Protein AF-A0A527HI13-F1 (afdb_monomer_lite)

Radius of gyration: 28.64 Å; chains: 1; bounding box: 76×37×74 Å

Sequence (224 aa):
GFAPPQVPVFHDRDGGFTARPRVYALADSADLDPVTFQPVVGPDYDHPRLLGFFVHGAPYKLFGLLPADRHLFGSLDGQPVHFLGTDKFGRDVLSRAIHGSRVSLMIALTVVFIITVIGTTVGMVSGYFGGRFDVWMQRFVELVLAFPQLPLYLALTTLIPVTAPTNVFLAFVIIVMSALGWAQMSREVRGKTLALARIEYVRAAMAVGATDRRIIMQHIFPNV

Foldseek 3Di:
DWWAAWAWDQAAPVRDGHPWTWTFTWDQDPDADPPPRGGDTDGDRVDIFTKDAQAFEDWDADVVPRIDRTDRMDGNVRDHHQNRIADPVRHRPVVVCVVVVVLVVVLVVLLCVLLQVLLLVLLLVLLQVDDPVVVVSLVVLVVLQVDDLVVVVVVQLVVAPPPDDPVVVSVSSSCSSNSSNNSVSSNVNNVQNNVQCPDPVNVVCVVVPNDPVCSCPPRRVVRD

pLDDT: mean 90.27, std 5.11, range [69.5, 98.31]

Secondary structure (DSSP, 8-state):
--------EEE-TTS-EEEEEEEPPEEEEEEEPTTT-PEEEEE-SSS-EEEEEEEEEEEEEETTTEEEEEEEEEETT-----TT-B-TTS-BHHHHHHHHHHHHHHHHHHHHHHHHHHHHHHHHHHHHH-HHHHHHHHHHHHHHHTS-HHHHHHHHHTTS-TTS-HHHHHHHHHHHHHHHHHHHHHHHHHHHHHHHTTSHHHHHHHHTT--HHHHIIIIIGGG-

Structure (mmCIF, N/CA/C/O backbone):
data_AF-A0A527HI13-F1
#
_entry.id   AF-A0A527HI13-F1
#
loop_
_atom_site.group_PDB
_atom_site.id
_atom_site.type_symbol
_atom_site.label_atom_id
_atom_site.label_alt_id
_atom_site.label_comp_id
_atom_site.label_asym_id
_atom_site.label_entity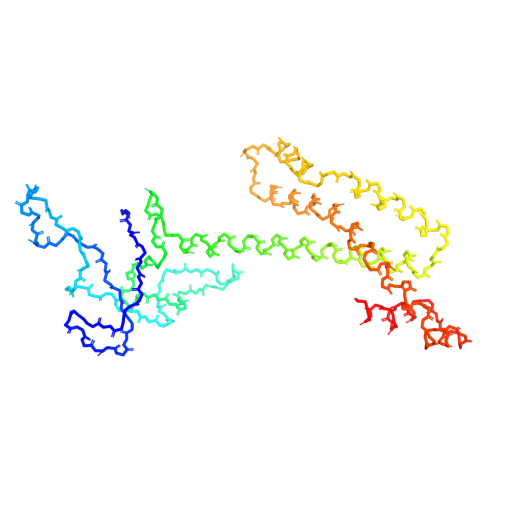_id
_atom_site.label_seq_id
_atom_site.pdbx_PDB_ins_code
_atom_site.Cartn_x
_atom_site.Cartn_y
_atom_site.Cartn_z
_atom_site.occupancy
_atom_site.B_iso_or_equiv
_atom_site.auth_seq_id
_atom_site.auth_comp_id
_atom_site.auth_asym_id
_atom_site.auth_atom_id
_atom_site.pdbx_PDB_model_num
ATOM 1 N N . GLY A 1 1 ? 26.780 -5.278 -21.228 1.00 72.56 1 GLY A N 1
ATOM 2 C CA . GLY A 1 1 ? 27.416 -3.985 -20.909 1.00 72.56 1 GLY A CA 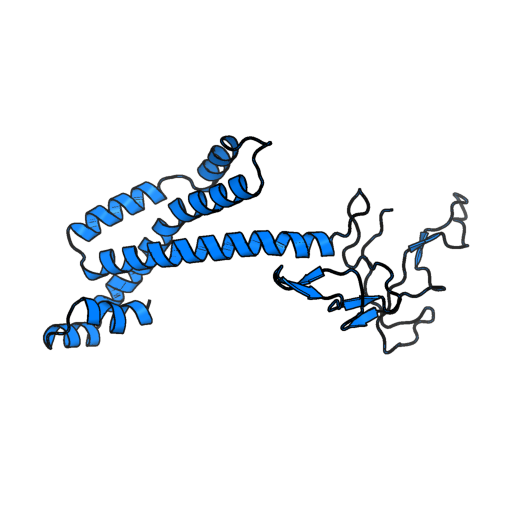1
ATOM 3 C C . GLY A 1 1 ? 26.354 -2.998 -20.476 1.00 72.56 1 GLY A C 1
ATOM 4 O O . GLY A 1 1 ? 25.189 -3.374 -20.443 1.00 72.56 1 GLY A O 1
ATOM 5 N N . PHE A 1 2 ? 26.747 -1.776 -20.117 1.00 83.62 2 PHE A N 1
ATOM 6 C CA . PHE A 1 2 ? 25.794 -0.696 -19.860 1.00 83.62 2 PHE A CA 1
ATOM 7 C C . PHE A 1 2 ? 24.979 -0.402 -21.128 1.00 83.62 2 PHE A C 1
ATOM 9 O O . PHE A 1 2 ? 25.550 -0.307 -22.211 1.00 83.62 2 PHE A O 1
ATOM 16 N N . ALA A 1 3 ? 23.666 -0.257 -20.990 1.00 87.62 3 ALA A N 1
ATOM 17 C CA . ALA A 1 3 ? 22.770 0.227 -22.027 1.00 87.62 3 ALA A CA 1
ATOM 18 C C . ALA A 1 3 ? 21.887 1.343 -21.440 1.00 87.62 3 ALA A C 1
ATOM 20 O O . ALA A 1 3 ? 21.281 1.144 -20.380 1.00 87.62 3 ALA A O 1
ATOM 21 N N . PRO A 1 4 ? 21.795 2.514 -22.091 1.00 90.06 4 PRO A N 1
ATOM 22 C CA . PRO A 1 4 ? 20.876 3.558 -21.665 1.00 90.06 4 PRO A CA 1
ATOM 23 C C . PRO A 1 4 ? 19.416 3.178 -21.962 1.00 90.06 4 PRO A C 1
ATOM 25 O O . PRO A 1 4 ? 19.160 2.170 -22.629 1.00 90.06 4 PRO A O 1
ATOM 28 N N . PRO A 1 5 ? 18.448 3.969 -21.465 1.00 92.06 5 PRO A N 1
ATOM 29 C CA . PRO A 1 5 ? 17.032 3.760 -21.736 1.00 92.06 5 PRO A CA 1
ATOM 30 C C . PRO A 1 5 ? 16.715 3.665 -23.230 1.00 92.06 5 PRO A C 1
ATOM 32 O O . PRO A 1 5 ? 17.057 4.543 -24.018 1.00 92.06 5 PRO A O 1
ATOM 35 N N . GLN A 1 6 ? 16.033 2.586 -23.596 1.00 91.69 6 GLN A N 1
ATOM 36 C CA . GLN A 1 6 ? 15.622 2.275 -24.957 1.00 91.69 6 GLN A CA 1
ATOM 37 C C . GLN A 1 6 ? 14.142 2.610 -25.153 1.00 91.69 6 GLN A C 1
ATOM 39 O O . GLN A 1 6 ? 13.255 1.843 -24.774 1.00 91.69 6 GLN A O 1
ATOM 44 N N . VAL A 1 7 ? 13.876 3.780 -25.732 1.00 89.56 7 VAL A N 1
ATOM 45 C CA . VAL A 1 7 ? 12.514 4.301 -25.900 1.00 89.56 7 VAL A CA 1
ATOM 46 C C . VAL A 1 7 ? 11.898 3.777 -27.205 1.00 89.56 7 VAL A C 1
ATOM 48 O O . VAL A 1 7 ? 12.573 3.803 -28.234 1.00 89.56 7 VAL A O 1
ATOM 51 N N . PRO A 1 8 ? 10.632 3.320 -27.201 1.00 91.12 8 PRO A N 1
ATOM 52 C CA . PRO A 1 8 ? 9.913 2.975 -28.424 1.00 91.12 8 PRO A CA 1
ATOM 53 C C . PRO A 1 8 ? 9.761 4.178 -29.359 1.00 91.12 8 PRO A C 1
ATOM 55 O O . PRO A 1 8 ? 9.285 5.234 -28.946 1.00 91.12 8 PRO A O 1
ATOM 58 N N . VAL A 1 9 ? 10.097 3.991 -30.632 1.00 91.81 9 VAL A N 1
ATOM 59 C CA . VAL A 1 9 ? 9.962 4.994 -31.694 1.00 91.81 9 VAL A CA 1
ATOM 60 C C . VAL A 1 9 ? 9.084 4.425 -32.813 1.00 91.81 9 VAL A C 1
ATOM 62 O O . VAL A 1 9 ? 9.137 3.231 -33.106 1.00 91.81 9 VAL A O 1
ATOM 65 N N . PHE A 1 10 ? 8.255 5.275 -33.425 1.00 90.56 10 PHE A N 1
ATOM 66 C CA . PHE A 1 10 ? 7.371 4.926 -34.553 1.00 90.56 10 PHE A CA 1
ATOM 67 C C . PHE A 1 10 ? 7.886 5.449 -35.899 1.00 90.56 10 PHE A C 1
ATOM 69 O O . PHE A 1 10 ? 7.181 5.389 -36.901 1.00 90.56 10 PHE A O 1
ATOM 76 N N . HIS A 1 11 ? 9.114 5.952 -35.940 1.00 88.00 11 HIS A N 1
ATOM 77 C CA . HIS A 1 11 ? 9.743 6.509 -37.130 1.00 88.00 11 HIS A CA 1
ATOM 78 C C . HIS A 1 11 ? 10.949 5.672 -37.558 1.00 88.00 11 HIS A C 1
ATOM 80 O O . HIS A 1 11 ? 11.683 5.136 -36.719 1.00 88.00 11 HIS A O 1
ATOM 86 N N . ASP A 1 12 ? 11.131 5.561 -38.870 1.00 84.12 12 ASP A N 1
ATOM 87 C CA . ASP A 1 12 ? 12.334 4.989 -39.468 1.00 84.12 12 ASP A CA 1
ATOM 88 C C . ASP A 1 12 ? 13.509 5.982 -39.449 1.00 84.12 12 ASP A C 1
ATOM 90 O O . ASP A 1 12 ? 13.327 7.149 -39.091 1.00 84.12 12 ASP A O 1
ATOM 94 N N . ARG A 1 13 ? 14.699 5.536 -39.872 1.00 83.06 13 ARG A N 1
ATOM 95 C CA . ARG A 1 13 ? 15.904 6.371 -40.033 1.00 83.06 13 ARG A CA 1
ATOM 96 C C . ARG A 1 13 ? 15.622 7.670 -40.797 1.00 83.06 13 ARG A C 1
ATOM 98 O O . ARG A 1 13 ? 16.078 8.732 -40.386 1.00 83.06 13 ARG A O 1
ATOM 105 N N . ASP A 1 14 ? 14.824 7.587 -41.860 1.00 82.44 14 ASP A N 1
ATOM 106 C CA . ASP A 1 14 ? 14.492 8.721 -42.736 1.00 82.44 14 ASP A CA 1
ATOM 107 C C . ASP A 1 14 ? 13.291 9.552 -42.234 1.00 82.44 14 ASP A C 1
ATOM 109 O O . ASP A 1 14 ? 12.763 10.403 -42.947 1.00 82.44 14 ASP A O 1
ATOM 113 N N . GLY A 1 15 ? 12.800 9.290 -41.016 1.00 81.94 15 GLY A N 1
ATOM 114 C CA . GLY A 1 15 ? 11.653 9.984 -40.418 1.00 81.94 15 GLY A CA 1
ATOM 115 C C . GLY A 1 15 ? 10.278 9.480 -40.880 1.00 81.94 15 GLY A C 1
ATOM 116 O O . GLY A 1 15 ? 9.249 9.935 -40.370 1.00 81.94 15 GLY A O 1
ATOM 117 N N . GLY A 1 16 ? 10.232 8.508 -41.797 1.00 87.44 16 GLY A N 1
ATOM 118 C CA . GLY A 1 16 ? 8.993 7.882 -42.262 1.00 87.44 16 GLY A CA 1
ATOM 119 C C . GLY A 1 16 ? 8.223 7.203 -41.126 1.00 87.44 16 GLY A C 1
ATOM 120 O O . GLY A 1 16 ? 8.815 6.535 -40.281 1.00 87.44 16 GLY A O 1
ATOM 121 N N . PHE A 1 17 ? 6.899 7.374 -41.085 1.00 89.38 17 PHE A N 1
ATOM 122 C CA . PHE A 1 17 ? 6.052 6.728 -40.079 1.00 89.38 17 PHE A CA 1
ATOM 123 C C . PHE A 1 17 ? 5.974 5.214 -40.303 1.00 89.38 17 PHE A C 1
ATOM 125 O O . PHE A 1 17 ? 5.804 4.735 -41.423 1.00 89.38 17 PHE A O 1
ATOM 132 N N . THR A 1 18 ? 6.031 4.459 -39.212 1.00 88.12 18 THR A N 1
ATOM 133 C CA . THR A 1 18 ? 5.980 3.001 -39.204 1.00 88.12 18 THR A CA 1
ATOM 134 C C . THR A 1 18 ? 4.953 2.540 -38.174 1.00 88.12 18 THR A C 1
ATOM 136 O O . THR A 1 18 ? 4.942 2.985 -37.030 1.00 88.12 18 THR A O 1
ATOM 139 N N . ALA A 1 19 ? 4.059 1.633 -38.577 1.00 86.56 19 ALA A N 1
ATOM 140 C CA . ALA A 1 19 ? 2.947 1.198 -37.727 1.00 86.56 19 ALA A CA 1
ATOM 141 C C . ALA A 1 19 ? 3.388 0.359 -36.514 1.00 86.56 19 ALA A C 1
ATOM 143 O O . ALA A 1 19 ? 2.646 0.237 -35.540 1.00 86.56 19 ALA A O 1
ATOM 144 N N . ARG A 1 20 ? 4.579 -0.251 -36.574 1.00 87.25 20 ARG A N 1
ATOM 145 C CA . ARG A 1 20 ? 5.123 -1.072 -35.489 1.00 87.25 20 ARG A CA 1
ATOM 146 C C . ARG A 1 20 ? 6.171 -0.285 -34.702 1.00 87.25 20 ARG A C 1
ATOM 148 O O . ARG A 1 20 ? 7.112 0.207 -35.328 1.00 87.25 20 ARG A O 1
ATOM 155 N N . PRO A 1 21 ? 6.054 -0.216 -33.364 1.00 92.38 21 PRO A N 1
ATOM 156 C CA . PRO A 1 21 ? 7.071 0.417 -32.540 1.00 92.38 21 PRO A CA 1
ATOM 157 C C . PRO A 1 21 ? 8.387 -0.357 -32.633 1.00 92.38 21 PRO A C 1
ATOM 159 O O . PRO A 1 21 ? 8.396 -1.586 -32.711 1.00 92.38 21 PRO A O 1
ATOM 162 N N . ARG A 1 22 ? 9.504 0.363 -32.604 1.00 92.38 22 ARG A N 1
ATOM 163 C CA . ARG A 1 22 ? 10.855 -0.203 -32.667 1.00 92.38 22 ARG A CA 1
ATOM 164 C C . ARG A 1 22 ? 11.795 0.515 -31.714 1.00 92.38 22 ARG A C 1
ATOM 166 O O . ARG A 1 22 ? 11.508 1.618 -31.258 1.00 92.38 22 ARG A O 1
ATOM 173 N N . VAL A 1 23 ? 12.914 -0.123 -31.418 1.00 92.44 23 VAL A N 1
ATOM 174 C CA . VAL A 1 23 ? 14.003 0.432 -30.619 1.00 92.44 23 VAL A CA 1
ATOM 175 C C . VAL A 1 23 ? 15.293 0.298 -31.405 1.00 92.44 23 VAL A C 1
ATOM 177 O O . VAL A 1 23 ? 15.576 -0.764 -31.959 1.00 92.44 23 VAL A O 1
ATOM 180 N N . TYR A 1 24 ? 16.100 1.350 -31.373 1.00 89.06 24 TYR A N 1
ATOM 181 C CA . TYR A 1 24 ? 17.465 1.328 -31.877 1.00 89.06 24 TYR A CA 1
ATOM 182 C C . TYR A 1 24 ? 18.411 1.119 -30.696 1.00 89.06 24 TYR A C 1
ATOM 184 O O . TYR A 1 24 ? 18.434 1.913 -29.752 1.00 89.06 24 TYR A O 1
ATOM 192 N N . ALA A 1 25 ? 19.130 -0.003 -30.696 1.00 84.75 25 ALA A N 1
ATOM 193 C CA . ALA A 1 25 ? 20.158 -0.243 -29.692 1.00 84.75 25 ALA A CA 1
ATOM 194 C C . ALA A 1 25 ? 21.351 0.677 -29.964 1.00 84.75 25 ALA A C 1
ATOM 196 O O . ALA A 1 25 ? 21.583 1.051 -31.106 1.00 84.75 25 ALA A O 1
ATOM 197 N N . LEU A 1 26 ? 22.112 1.040 -28.932 1.00 83.94 26 LEU A N 1
ATOM 198 C CA . LEU A 1 26 ? 23.377 1.721 -29.176 1.00 83.94 26 LEU A CA 1
ATOM 199 C C . LEU A 1 26 ? 24.404 0.719 -29.698 1.00 83.94 26 LEU A C 1
ATOM 201 O O . LEU A 1 26 ? 24.594 -0.336 -29.086 1.00 83.94 26 LEU A O 1
ATOM 205 N N . ALA A 1 27 ? 25.057 1.082 -30.792 1.00 81.00 27 ALA A N 1
ATOM 206 C CA . ALA A 1 27 ? 26.222 0.406 -31.330 1.00 81.00 27 ALA A CA 1
ATOM 207 C C . ALA A 1 27 ? 27.306 1.442 -31.640 1.00 81.00 27 ALA A C 1
ATOM 209 O O . ALA A 1 27 ? 27.033 2.642 -31.747 1.00 81.00 27 ALA A O 1
ATOM 210 N N . ASP A 1 28 ? 28.539 0.966 -31.767 1.00 78.00 28 ASP A N 1
ATOM 211 C CA . ASP A 1 28 ? 29.623 1.778 -32.304 1.00 78.00 28 ASP A CA 1
ATOM 212 C C . ASP A 1 28 ? 29.281 2.079 -33.765 1.00 78.00 28 ASP A C 1
ATOM 214 O O . ASP A 1 28 ? 29.142 1.160 -34.578 1.00 78.00 28 ASP A O 1
ATOM 218 N N . SER A 1 29 ? 29.063 3.353 -34.090 1.00 69.50 29 SER A N 1
ATOM 219 C CA . SER A 1 29 ? 28.809 3.743 -35.469 1.00 69.50 29 SER A CA 1
ATOM 220 C C . SER A 1 29 ? 30.098 3.616 -36.283 1.00 69.50 29 SER A C 1
ATOM 222 O O . SER A 1 29 ? 31.212 3.646 -35.754 1.00 69.50 29 SER A O 1
ATOM 224 N N . ALA A 1 30 ? 29.948 3.484 -37.601 1.00 70.12 30 ALA A N 1
ATOM 225 C CA . ALA A 1 30 ? 31.085 3.532 -38.517 1.00 70.12 30 ALA A CA 1
ATOM 226 C C . ALA A 1 30 ? 31.753 4.923 -38.553 1.00 70.12 30 ALA A C 1
ATOM 228 O O . ALA A 1 30 ? 32.868 5.054 -39.061 1.00 70.12 30 ALA A O 1
ATOM 229 N N . ASP A 1 31 ? 31.085 5.948 -38.014 1.00 75.81 31 ASP A N 1
ATOM 230 C CA . ASP A 1 31 ? 31.592 7.310 -37.962 1.00 75.81 31 ASP A CA 1
ATOM 231 C C . ASP A 1 31 ? 32.560 7.465 -36.783 1.00 75.81 31 ASP A C 1
ATOM 233 O O . ASP A 1 31 ? 32.242 7.166 -35.629 1.00 75.81 31 ASP A O 1
ATOM 237 N N . LEU A 1 32 ? 33.760 7.960 -37.079 1.00 79.19 32 LEU A N 1
ATOM 238 C CA . LEU A 1 32 ? 34.765 8.296 -36.077 1.00 79.19 32 LEU A CA 1
ATOM 239 C C . LEU A 1 32 ? 34.644 9.776 -35.717 1.00 79.19 32 LEU A C 1
ATOM 241 O O . LEU A 1 32 ? 34.483 10.627 -36.594 1.00 79.19 32 LEU A O 1
ATOM 245 N N . ASP A 1 33 ? 34.771 10.091 -34.432 1.00 79.50 33 ASP A N 1
ATOM 246 C CA . ASP A 1 33 ? 34.890 11.474 -33.979 1.00 79.50 33 ASP A CA 1
ATOM 247 C C . ASP A 1 33 ? 36.129 12.118 -34.642 1.00 79.50 33 ASP A C 1
ATOM 249 O O . ASP A 1 33 ? 37.236 11.583 -34.514 1.00 79.50 33 ASP A O 1
ATOM 253 N N . PRO A 1 34 ? 35.979 13.258 -35.345 1.00 82.12 34 PRO A N 1
ATOM 254 C CA . PRO A 1 34 ? 37.063 13.890 -36.098 1.00 82.12 34 PRO A CA 1
ATOM 255 C C . PRO A 1 34 ? 38.233 14.378 -35.230 1.00 82.12 34 PRO A C 1
ATOM 257 O O . PRO A 1 34 ? 39.301 14.662 -35.770 1.00 82.12 34 PRO A O 1
ATOM 260 N N . VAL A 1 35 ? 38.052 14.504 -33.909 1.00 85.38 35 VAL A N 1
ATOM 261 C CA . VAL A 1 35 ? 39.105 14.940 -32.979 1.00 85.38 35 VAL A CA 1
ATOM 262 C C . VAL A 1 35 ? 39.745 13.752 -32.269 1.00 85.38 35 VAL A C 1
ATOM 264 O O . VAL A 1 35 ? 40.970 13.675 -32.173 1.00 85.38 35 VAL A O 1
ATOM 267 N N . THR A 1 36 ? 38.930 12.834 -31.745 1.00 83.00 36 THR A N 1
ATOM 268 C CA . THR A 1 36 ? 39.421 11.729 -30.906 1.00 83.00 36 THR A CA 1
ATOM 269 C C . THR A 1 36 ? 39.706 10.446 -31.686 1.00 83.00 36 THR A C 1
ATOM 271 O O . THR A 1 36 ? 40.371 9.559 -31.151 1.00 83.00 36 THR A O 1
ATOM 274 N N . PHE A 1 37 ? 39.235 10.343 -32.936 1.00 81.25 37 PHE A N 1
ATOM 275 C CA . PHE A 1 37 ? 39.275 9.135 -33.771 1.00 81.25 37 PHE A CA 1
ATOM 276 C C . PHE A 1 37 ? 38.690 7.893 -33.079 1.00 81.25 37 PHE A C 1
ATOM 278 O O . PHE A 1 37 ? 39.061 6.763 -33.394 1.00 81.25 37 PHE A O 1
ATOM 285 N N . GLN A 1 38 ? 37.787 8.093 -32.117 1.00 82.06 38 GLN A N 1
ATOM 286 C CA . GLN A 1 38 ? 37.042 7.017 -31.472 1.00 82.06 38 GLN A CA 1
ATOM 287 C C . GLN A 1 38 ? 35.710 6.793 -32.203 1.00 82.06 38 GLN A C 1
ATOM 289 O O . GLN A 1 38 ? 35.141 7.764 -32.711 1.00 82.06 38 GLN A O 1
ATOM 294 N N . PRO A 1 39 ? 35.195 5.550 -32.256 1.00 78.38 39 PRO A N 1
ATOM 295 C CA . PRO A 1 39 ? 33.855 5.280 -32.771 1.00 78.38 39 PRO A CA 1
ATOM 296 C C . PRO A 1 39 ? 32.807 6.085 -32.006 1.00 78.38 39 PRO A C 1
ATOM 298 O O . PRO A 1 39 ? 32.796 6.093 -30.771 1.00 78.38 39 PRO A O 1
ATOM 301 N N . VAL A 1 40 ? 31.928 6.772 -32.731 1.00 79.88 40 VAL A N 1
ATOM 302 C CA . VAL A 1 40 ? 30.822 7.503 -32.115 1.00 79.88 40 VAL A CA 1
ATOM 303 C C . VAL A 1 40 ? 29.743 6.495 -31.728 1.00 79.88 40 VAL A C 1
ATOM 305 O O . VAL A 1 40 ? 29.215 5.767 -32.561 1.00 79.88 40 VAL A O 1
ATOM 308 N N . VAL A 1 41 ? 29.378 6.442 -30.449 1.00 80.81 41 VAL A N 1
ATOM 309 C CA . VAL A 1 41 ? 28.283 5.572 -30.005 1.00 80.81 41 VAL A CA 1
ATOM 310 C C . VAL A 1 41 ? 26.955 6.201 -30.423 1.00 80.81 41 VAL A C 1
ATOM 312 O O . VAL A 1 41 ? 26.594 7.281 -29.952 1.00 80.81 41 VAL A O 1
ATOM 315 N N . GLY A 1 42 ? 26.217 5.518 -31.295 1.00 82.12 42 GLY A N 1
ATOM 316 C CA . GLY A 1 42 ? 24.962 6.005 -31.859 1.00 82.12 42 GLY A CA 1
ATOM 317 C C . GLY A 1 42 ? 23.893 4.914 -31.959 1.00 82.12 42 GLY A C 1
ATOM 318 O O . GLY A 1 42 ? 24.177 3.740 -31.724 1.00 82.12 42 GLY A O 1
ATOM 319 N N . PRO A 1 43 ? 22.636 5.284 -32.254 1.00 84.75 43 PRO A N 1
ATOM 320 C CA . PRO A 1 43 ? 21.586 4.311 -32.535 1.00 84.75 43 PRO A CA 1
ATOM 321 C C . PRO A 1 43 ? 21.926 3.489 -33.787 1.00 84.75 43 PRO A C 1
ATOM 323 O O . PRO A 1 43 ? 22.172 4.044 -34.856 1.00 84.75 43 PRO A O 1
ATOM 326 N N . ASP A 1 44 ? 21.908 2.166 -33.647 1.00 84.94 44 ASP A N 1
ATOM 327 C CA . ASP A 1 44 ? 22.045 1.201 -34.737 1.00 84.94 44 ASP A CA 1
ATOM 328 C C . ASP A 1 44 ? 20.753 1.173 -35.557 1.00 84.94 44 ASP A C 1
ATOM 330 O O . ASP A 1 44 ? 19.774 0.526 -35.175 1.00 84.94 44 ASP A O 1
ATOM 334 N N . TYR A 1 45 ? 20.746 1.913 -36.665 1.00 84.06 45 TYR A N 1
ATOM 335 C CA . TYR A 1 45 ? 19.632 1.943 -37.612 1.00 84.06 45 TYR A CA 1
ATOM 336 C C . TYR A 1 45 ? 19.581 0.718 -38.529 1.00 84.06 45 TYR A C 1
ATOM 338 O O . TYR A 1 45 ? 18.531 0.471 -39.120 1.00 84.06 45 TYR A O 1
ATOM 346 N N . ASP A 1 46 ? 20.673 -0.039 -38.648 1.00 84.75 46 ASP A N 1
ATOM 347 C CA . ASP 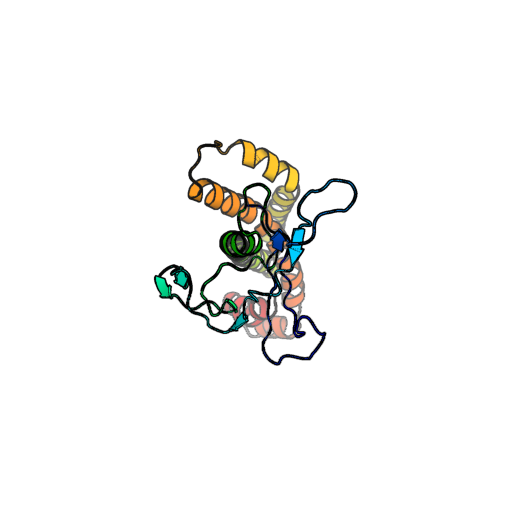A 1 46 ? 20.761 -1.179 -39.561 1.00 84.75 46 ASP A CA 1
ATOM 348 C C . ASP A 1 46 ? 20.061 -2.411 -38.969 1.00 84.75 46 ASP A C 1
ATOM 350 O O . ASP A 1 46 ? 19.475 -3.214 -39.699 1.00 84.75 46 ASP A O 1
ATOM 354 N N . HIS A 1 47 ? 20.032 -2.519 -37.635 1.00 86.00 47 HIS A N 1
ATOM 355 C CA . HIS A 1 47 ? 19.363 -3.605 -36.910 1.00 86.00 47 HIS A CA 1
ATOM 356 C C . HIS A 1 47 ? 18.284 -3.090 -35.935 1.00 86.00 47 HIS A C 1
ATOM 358 O O . HIS A 1 47 ? 18.431 -3.203 -34.709 1.00 86.00 47 HIS A O 1
ATOM 364 N N . PRO A 1 48 ? 17.153 -2.551 -36.436 1.00 88.94 48 PRO A N 1
ATOM 365 C CA . PRO A 1 48 ? 16.061 -2.103 -35.579 1.00 88.94 48 PRO A CA 1
ATOM 366 C C . PRO A 1 48 ? 15.410 -3.286 -34.852 1.00 88.94 48 PRO A C 1
ATOM 368 O O . PRO A 1 48 ? 14.963 -4.250 -35.471 1.00 88.94 48 PRO A O 1
ATOM 371 N N . ARG A 1 49 ? 15.263 -3.186 -33.527 1.00 91.19 49 ARG A N 1
ATOM 372 C CA . ARG A 1 49 ? 14.538 -4.185 -32.727 1.00 91.19 49 ARG A CA 1
ATOM 373 C C . ARG A 1 49 ? 13.054 -3.872 -32.758 1.00 91.19 49 ARG A C 1
ATOM 375 O O . ARG A 1 49 ? 12.606 -2.899 -32.146 1.00 91.19 49 ARG A O 1
ATOM 382 N N . LEU A 1 50 ? 12.287 -4.690 -33.468 1.00 92.31 50 LEU A N 1
ATOM 383 C CA . LEU A 1 50 ? 10.841 -4.522 -33.562 1.00 92.31 50 LEU A CA 1
ATOM 384 C C . LEU A 1 50 ? 10.169 -4.944 -32.255 1.00 92.31 50 LEU A C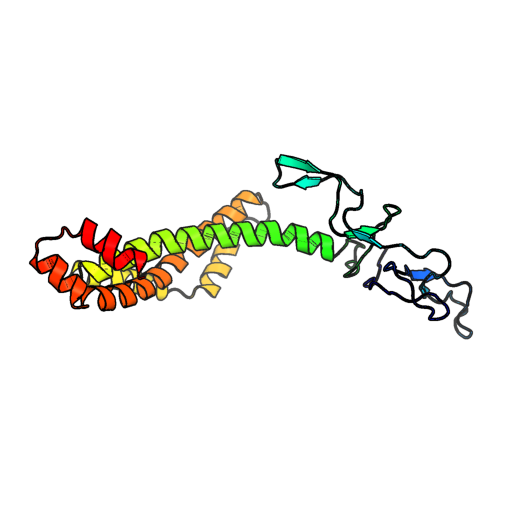 1
ATOM 386 O O . LEU A 1 50 ? 10.388 -6.047 -31.758 1.00 92.31 50 LEU A O 1
ATOM 390 N N . LEU A 1 51 ? 9.314 -4.078 -31.718 1.00 93.12 51 LEU A N 1
ATOM 391 C CA . LEU A 1 51 ? 8.549 -4.351 -30.511 1.00 93.12 51 LEU A CA 1
ATOM 392 C C . LEU A 1 51 ? 7.176 -4.928 -30.855 1.00 93.12 51 LEU A C 1
ATOM 394 O O . LEU A 1 51 ? 6.522 -4.529 -31.820 1.00 93.12 51 LEU A O 1
ATOM 398 N N . GLY A 1 52 ? 6.719 -5.852 -30.019 1.00 92.06 52 GLY A N 1
ATOM 399 C CA . GLY A 1 52 ? 5.394 -6.445 -30.112 1.00 92.06 52 GLY A CA 1
ATOM 400 C C . GLY A 1 52 ? 4.770 -6.662 -28.742 1.00 92.06 52 GLY A C 1
ATOM 401 O O . GLY A 1 52 ? 5.452 -6.619 -27.715 1.00 92.06 52 GLY A O 1
ATOM 402 N N . PHE A 1 53 ? 3.464 -6.921 -28.743 1.00 92.44 53 PHE A N 1
ATOM 403 C CA . PHE A 1 53 ? 2.750 -7.407 -27.568 1.00 92.44 53 PHE A CA 1
ATOM 404 C C . PHE A 1 53 ? 2.689 -8.937 -27.567 1.00 92.44 53 PHE A C 1
ATOM 406 O O . PHE A 1 53 ? 2.658 -9.554 -28.631 1.00 92.44 53 PHE A O 1
ATOM 413 N N . PHE A 1 54 ? 2.620 -9.542 -26.379 1.00 92.50 54 PHE A N 1
ATOM 414 C CA . PHE A 1 54 ? 2.492 -10.997 -26.194 1.00 92.50 54 PHE A CA 1
ATOM 415 C C . PHE A 1 54 ? 3.598 -11.809 -26.887 1.00 92.50 54 PHE A C 1
ATOM 417 O O . PHE A 1 54 ? 3.336 -12.866 -27.465 1.00 92.50 54 PHE A O 1
ATOM 424 N N . VAL A 1 55 ? 4.833 -11.305 -26.833 1.00 92.56 55 VAL A N 1
ATOM 425 C CA . VAL A 1 55 ? 6.003 -11.947 -27.445 1.00 92.56 55 VAL A CA 1
ATOM 426 C C . VAL A 1 55 ? 6.465 -13.145 -26.621 1.00 92.56 55 VAL A C 1
ATOM 428 O O . VAL A 1 55 ? 6.329 -13.152 -25.397 1.00 92.56 55 VAL A O 1
ATOM 431 N N . HIS A 1 56 ? 7.026 -14.154 -27.282 1.00 90.69 56 HIS A N 1
ATOM 432 C CA . HIS A 1 56 ? 7.677 -15.263 -26.586 1.00 90.69 56 HIS A CA 1
ATOM 433 C C . HIS A 1 56 ? 9.056 -14.800 -26.110 1.00 90.69 56 HIS A C 1
ATOM 435 O O . HIS A 1 56 ? 9.778 -14.120 -26.837 1.00 90.69 56 HIS A O 1
ATOM 441 N N . GLY A 1 57 ? 9.411 -15.141 -24.878 1.00 88.19 57 GLY A N 1
ATOM 442 C CA . GLY A 1 57 ? 10.672 -14.741 -24.268 1.00 88.19 57 GLY A CA 1
ATOM 443 C C . GLY A 1 57 ? 11.088 -15.698 -23.161 1.00 88.19 57 GLY A C 1
ATOM 444 O O . GLY A 1 57 ? 10.734 -16.875 -23.166 1.00 88.19 57 GLY A O 1
ATOM 445 N N . ALA A 1 58 ? 11.854 -15.194 -22.192 1.00 88.06 58 ALA A N 1
ATOM 446 C CA . ALA A 1 58 ? 12.359 -16.017 -21.098 1.00 88.06 58 ALA A CA 1
ATOM 447 C C . ALA A 1 58 ? 11.207 -16.665 -20.297 1.00 88.06 58 ALA A C 1
ATOM 449 O O . ALA A 1 58 ? 10.249 -15.968 -19.944 1.00 88.06 58 ALA A O 1
ATOM 450 N N . PRO A 1 59 ? 11.285 -17.966 -19.968 1.00 90.50 59 PRO A N 1
ATOM 451 C CA . PRO A 1 59 ? 10.236 -18.634 -19.212 1.00 90.50 59 PRO A CA 1
ATOM 452 C C . PRO A 1 59 ? 10.141 -18.063 -17.793 1.00 90.50 59 PRO A C 1
ATOM 454 O O . PRO A 1 59 ? 11.145 -17.821 -17.122 1.00 90.50 59 PRO A O 1
ATOM 457 N N . TYR A 1 60 ? 8.917 -17.882 -17.311 1.00 89.00 60 TYR A N 1
ATOM 458 C CA . TYR A 1 60 ? 8.613 -17.446 -15.956 1.00 89.00 60 TYR A CA 1
ATOM 459 C C . TYR A 1 60 ? 7.444 -18.243 -15.375 1.00 89.00 60 TYR A C 1
ATOM 461 O O . TYR A 1 60 ? 6.705 -18.936 -16.069 1.00 89.00 60 TYR A O 1
ATOM 469 N N . LYS A 1 61 ? 7.271 -18.151 -14.055 1.00 89.19 61 LYS A N 1
ATOM 470 C CA . LYS A 1 61 ? 6.112 -18.724 -13.365 1.00 89.19 61 LYS A CA 1
ATOM 471 C C . LYS A 1 61 ? 5.113 -17.618 -13.044 1.00 89.19 61 LYS A C 1
ATOM 473 O O . LYS A 1 61 ? 5.370 -16.774 -12.179 1.00 89.19 61 LYS A O 1
ATOM 478 N N . LEU A 1 62 ? 3.980 -17.611 -13.734 1.00 83.56 62 LEU A N 1
ATOM 479 C CA . LEU A 1 62 ? 2.841 -16.755 -13.428 1.00 83.56 62 LEU A CA 1
ATOM 480 C C . LEU A 1 62 ? 2.255 -17.179 -12.070 1.00 83.56 62 LEU A C 1
ATOM 482 O O . LEU A 1 62 ? 2.008 -18.361 -11.824 1.00 83.56 62 LEU A O 1
ATOM 486 N N . PHE A 1 63 ? 2.127 -16.217 -11.150 1.00 79.94 63 PHE A N 1
ATOM 487 C CA . PHE A 1 63 ? 1.775 -16.442 -9.736 1.00 79.94 63 PHE A CA 1
ATOM 488 C C . PHE A 1 63 ? 2.652 -17.479 -9.002 1.00 79.94 63 PHE A C 1
ATOM 490 O O . PHE A 1 63 ? 2.250 -18.018 -7.978 1.00 79.94 63 PHE A O 1
ATOM 497 N N . GLY A 1 64 ? 3.847 -17.785 -9.519 1.00 80.62 64 GLY A N 1
ATOM 498 C CA . GLY A 1 64 ? 4.714 -18.835 -8.972 1.00 80.62 64 GLY A CA 1
ATOM 499 C C . GLY A 1 64 ? 4.277 -20.272 -9.295 1.00 80.62 64 GLY A C 1
ATOM 500 O O . GLY A 1 64 ? 5.005 -21.200 -8.947 1.00 80.62 64 GLY A O 1
ATOM 501 N N . LEU A 1 65 ? 3.154 -20.461 -9.995 1.00 87.25 65 LEU A N 1
ATOM 502 C CA . LEU A 1 65 ? 2.520 -21.768 -10.206 1.00 87.25 65 LEU A CA 1
ATOM 503 C C . LEU A 1 65 ? 2.455 -22.165 -11.684 1.00 87.25 65 LEU A C 1
ATOM 505 O O . LEU A 1 65 ? 2.817 -23.284 -12.033 1.00 87.25 65 LEU A O 1
ATOM 509 N N . LEU A 1 66 ? 2.017 -21.252 -12.552 1.00 90.62 66 LEU A N 1
ATOM 510 C CA . LEU A 1 66 ? 1.744 -21.554 -13.956 1.00 90.62 66 LEU A CA 1
ATOM 511 C C . LEU A 1 66 ? 2.970 -21.211 -14.814 1.00 90.62 66 LEU A C 1
ATOM 513 O O . LEU A 1 66 ? 3.352 -20.039 -14.855 1.00 90.62 66 LEU A O 1
ATOM 517 N N . PRO A 1 67 ? 3.617 -22.182 -15.480 1.00 92.25 67 PRO A N 1
ATOM 518 C CA . PRO A 1 67 ? 4.695 -21.878 -16.410 1.00 92.25 67 PRO A CA 1
ATOM 519 C C . PRO A 1 67 ? 4.137 -21.091 -17.600 1.00 92.25 67 PRO A C 1
ATOM 521 O O . PRO A 1 67 ? 3.128 -21.471 -18.190 1.00 92.25 67 PRO A O 1
ATOM 524 N N . ALA A 1 68 ? 4.791 -19.986 -17.931 1.00 92.50 68 ALA A N 1
ATOM 525 C CA . ALA A 1 68 ? 4.458 -19.136 -19.062 1.00 92.50 68 ALA A CA 1
ATOM 526 C C . ALA A 1 68 ? 5.744 -18.573 -19.672 1.00 92.50 68 ALA A C 1
ATOM 528 O O . ALA A 1 68 ? 6.730 -18.340 -18.980 1.00 92.50 68 ALA A O 1
ATOM 529 N N . ASP A 1 69 ? 5.731 -18.337 -20.972 1.00 92.69 69 ASP A N 1
ATOM 530 C CA . ASP A 1 69 ? 6.840 -17.777 -21.748 1.00 92.69 69 ASP A CA 1
ATOM 531 C C . ASP A 1 69 ? 6.428 -16.513 -22.516 1.00 92.69 69 ASP A C 1
ATOM 533 O O . ASP A 1 69 ? 7.266 -15.847 -23.122 1.00 92.69 69 ASP A O 1
ATOM 537 N N . ARG A 1 70 ? 5.141 -16.147 -22.463 1.00 91.31 70 ARG A N 1
ATOM 538 C CA . ARG A 1 70 ? 4.608 -14.944 -23.103 1.00 91.31 70 ARG A CA 1
ATOM 539 C C . ARG A 1 70 ? 4.754 -13.709 -22.232 1.00 91.31 70 ARG A C 1
ATOM 541 O O . ARG A 1 70 ? 4.188 -13.638 -21.141 1.00 91.31 70 ARG A O 1
ATOM 548 N N . HIS A 1 71 ? 5.447 -12.704 -22.749 1.00 90.44 71 HIS A N 1
ATOM 549 C CA . HIS A 1 71 ? 5.638 -11.396 -22.123 1.00 90.44 71 HIS A CA 1
ATOM 550 C C . HIS A 1 71 ? 4.689 -10.375 -22.734 1.00 90.44 71 HIS A C 1
ATOM 552 O O . HIS A 1 71 ? 4.469 -10.379 -23.943 1.00 90.44 71 HIS A O 1
ATOM 558 N N . LEU A 1 72 ? 4.131 -9.483 -21.909 1.00 90.44 72 LEU A N 1
ATOM 559 C CA . LEU A 1 72 ? 3.170 -8.480 -22.375 1.00 90.44 72 LEU A CA 1
ATOM 560 C C . LEU A 1 72 ? 3.759 -7.611 -23.489 1.00 90.44 72 LEU A C 1
ATOM 562 O O . LEU A 1 72 ? 3.054 -7.336 -24.448 1.00 90.44 72 LEU A O 1
ATOM 566 N N . PHE A 1 73 ? 5.030 -7.228 -23.382 1.00 90.56 73 PHE A N 1
ATOM 567 C CA . PHE A 1 73 ? 5.757 -6.437 -24.368 1.00 90.56 73 PHE A CA 1
ATOM 568 C C . PHE A 1 73 ? 7.217 -6.901 -24.442 1.00 90.56 73 PHE A C 1
ATOM 570 O O . PHE A 1 73 ? 7.781 -7.345 -23.441 1.00 90.56 73 PHE A O 1
ATOM 577 N N . GLY A 1 74 ? 7.834 -6.789 -25.617 1.00 91.69 74 GLY A N 1
ATOM 578 C CA . GLY A 1 74 ? 9.248 -7.110 -25.823 1.00 91.69 74 GLY A CA 1
ATOM 579 C C . GLY A 1 74 ? 9.630 -7.113 -27.301 1.00 91.69 74 GLY A C 1
ATOM 580 O O . GLY A 1 74 ? 8.821 -6.734 -28.149 1.00 91.69 74 GLY A O 1
ATOM 581 N N . SER A 1 75 ? 10.863 -7.523 -27.602 1.00 92.38 75 SER A N 1
ATOM 582 C CA . SER A 1 75 ? 11.325 -7.671 -28.986 1.00 92.38 75 SER A CA 1
ATOM 583 C C . SER A 1 75 ? 10.716 -8.913 -29.639 1.00 92.38 75 SER A C 1
ATOM 585 O O . SER A 1 75 ? 10.665 -9.973 -29.013 1.00 92.38 75 SER A O 1
ATOM 587 N N . LEU A 1 76 ? 10.298 -8.797 -30.900 1.00 89.94 76 LEU A N 1
ATOM 588 C CA . LEU A 1 76 ? 9.822 -9.928 -31.707 1.00 89.94 76 LEU A CA 1
ATOM 589 C C . LEU A 1 76 ? 10.918 -10.973 -31.942 1.00 89.94 76 LEU A C 1
ATOM 591 O O . LEU A 1 76 ? 10.626 -12.165 -31.992 1.00 89.94 76 LEU A O 1
ATOM 595 N N . ASP A 1 77 ? 12.172 -10.528 -32.005 1.00 88.06 77 ASP A N 1
ATOM 596 C CA . ASP A 1 77 ? 13.329 -11.381 -32.286 1.00 88.06 77 ASP A CA 1
ATOM 597 C C . ASP A 1 77 ? 13.897 -12.026 -31.008 1.00 88.06 77 ASP A C 1
ATOM 599 O O . ASP A 1 77 ? 14.987 -12.596 -31.014 1.00 88.06 77 ASP A O 1
ATOM 603 N N . GLY A 1 78 ? 13.207 -11.873 -29.869 1.00 85.44 78 GLY A N 1
ATOM 604 C CA . GLY A 1 78 ? 13.627 -12.398 -28.564 1.00 85.44 78 GLY A CA 1
ATOM 605 C C . GLY A 1 78 ? 14.830 -11.682 -27.937 1.00 85.44 78 GLY A C 1
ATOM 606 O O . GLY A 1 78 ? 15.252 -12.032 -26.835 1.00 85.44 78 GLY A O 1
ATOM 607 N N . GLN A 1 79 ? 15.379 -10.666 -28.606 1.00 87.62 79 GLN A N 1
ATOM 608 C CA . GLN A 1 79 ? 16.498 -9.870 -28.104 1.00 87.62 79 GLN A CA 1
ATOM 609 C C . GLN A 1 79 ? 16.084 -9.023 -26.885 1.00 87.62 79 GLN A C 1
ATOM 611 O O . GLN A 1 79 ? 14.981 -8.466 -26.868 1.00 87.62 79 GLN A O 1
ATOM 616 N N . PRO A 1 80 ? 16.956 -8.866 -25.872 1.00 87.19 80 PRO A N 1
ATOM 617 C CA . PRO A 1 80 ? 16.650 -8.055 -24.702 1.00 87.19 80 PRO A CA 1
ATOM 618 C C . PRO A 1 80 ? 16.474 -6.580 -25.085 1.00 87.19 80 PRO A C 1
ATOM 620 O O . PRO A 1 80 ? 17.227 -6.036 -25.894 1.00 87.19 80 PRO A O 1
ATOM 623 N N . VAL A 1 81 ? 15.484 -5.926 -24.481 1.00 90.88 81 VAL A N 1
ATOM 624 C CA . VAL A 1 81 ? 15.212 -4.492 -24.650 1.00 90.88 81 VAL A CA 1
ATOM 625 C C . VAL A 1 81 ? 15.200 -3.840 -23.277 1.00 90.88 81 VAL A C 1
ATOM 627 O O . VAL A 1 81 ? 14.477 -4.278 -22.384 1.00 90.88 81 VAL A O 1
ATOM 630 N N . HIS A 1 82 ? 15.996 -2.785 -23.118 1.00 92.69 82 HIS A N 1
ATOM 631 C CA . HIS A 1 82 ? 16.215 -2.109 -21.842 1.00 92.69 82 HIS A CA 1
ATOM 632 C C . HIS A 1 82 ? 15.429 -0.801 -21.766 1.00 92.69 82 HIS A C 1
ATOM 634 O O . HIS A 1 82 ? 16.002 0.284 -21.843 1.00 92.69 82 HIS A O 1
ATOM 640 N N . PHE A 1 83 ? 14.107 -0.880 -21.606 1.00 92.25 83 PHE A N 1
ATOM 641 C CA . PHE A 1 83 ? 13.226 0.301 -21.629 1.00 92.25 83 PHE A CA 1
ATOM 642 C C . PHE A 1 83 ? 13.627 1.399 -20.633 1.00 92.25 83 PHE A C 1
ATOM 644 O O . PHE A 1 83 ? 13.570 2.580 -20.959 1.00 92.25 83 PHE A O 1
ATOM 651 N N . LEU A 1 84 ? 14.068 1.012 -19.431 1.00 93.88 84 LEU A N 1
ATOM 652 C CA . LEU A 1 84 ? 14.585 1.932 -18.406 1.00 93.88 84 LEU A CA 1
ATOM 653 C C . LEU A 1 84 ? 16.118 1.919 -18.307 1.00 93.88 84 LEU A C 1
ATOM 655 O O . LEU A 1 84 ? 16.685 2.472 -17.367 1.00 93.88 84 LEU A O 1
ATOM 659 N N . GLY A 1 85 ? 16.788 1.281 -19.264 1.00 93.56 85 GLY A N 1
ATOM 660 C CA . GLY A 1 85 ? 18.229 1.090 -19.263 1.00 93.56 85 GLY A CA 1
ATOM 661 C C . GLY A 1 85 ? 18.691 0.044 -18.251 1.00 93.56 85 GLY A C 1
ATOM 662 O O . GLY A 1 85 ? 17.906 -0.681 -17.627 1.00 93.56 85 GLY A O 1
ATOM 663 N N . THR A 1 86 ? 20.006 -0.031 -18.097 1.00 94.50 86 THR A N 1
ATOM 664 C CA . THR A 1 86 ? 20.673 -0.941 -17.167 1.00 94.50 86 THR A CA 1
ATOM 665 C C . THR A 1 86 ? 21.354 -0.200 -16.024 1.00 94.50 86 THR A C 1
ATOM 667 O O . THR A 1 86 ? 21.777 0.946 -16.176 1.00 94.50 86 THR A O 1
ATOM 670 N N . ASP A 1 87 ? 21.549 -0.882 -14.896 1.00 93.44 87 ASP A N 1
ATOM 671 C CA . ASP A 1 87 ? 22.422 -0.390 -13.830 1.00 93.44 87 ASP A CA 1
ATOM 672 C C . ASP A 1 87 ? 23.917 -0.446 -14.215 1.00 93.44 87 ASP A C 1
ATOM 674 O O . ASP A 1 87 ? 24.300 -0.893 -15.300 1.00 93.44 87 ASP A O 1
ATOM 678 N N . LYS A 1 88 ? 24.789 -0.008 -13.297 1.00 89.88 88 LYS A N 1
ATOM 679 C CA . LYS A 1 88 ? 26.254 0.000 -13.482 1.00 89.88 88 LYS A CA 1
ATOM 680 C C . LYS A 1 88 ? 26.853 -1.391 -13.743 1.00 89.88 88 LYS A C 1
ATOM 682 O O . LYS A 1 88 ? 27.984 -1.482 -14.204 1.00 89.88 88 LYS A O 1
ATOM 687 N N . PHE A 1 89 ? 26.114 -2.459 -13.445 1.00 90.44 89 PHE A N 1
ATOM 688 C CA . PHE A 1 89 ? 26.520 -3.846 -13.660 1.00 90.44 89 PHE A CA 1
ATOM 689 C C . PHE A 1 89 ? 25.858 -4.463 -14.904 1.00 90.44 89 PHE A C 1
ATOM 691 O O . PHE A 1 89 ? 25.993 -5.664 -15.130 1.00 90.44 89 PHE A O 1
ATOM 698 N N . GLY A 1 90 ? 25.140 -3.671 -15.710 1.00 89.50 90 GLY A N 1
ATOM 699 C CA . GLY A 1 90 ? 24.461 -4.137 -16.919 1.00 89.50 90 GLY A CA 1
ATOM 700 C C . GLY A 1 90 ? 23.159 -4.898 -16.653 1.00 89.50 90 GLY A C 1
ATOM 701 O O . GLY A 1 90 ? 22.697 -5.625 -17.528 1.00 89.50 90 GLY A O 1
ATOM 702 N N . ARG A 1 91 ? 22.561 -4.776 -15.459 1.00 92.56 91 ARG A N 1
ATOM 703 C CA . ARG A 1 91 ? 21.290 -5.446 -15.129 1.00 92.56 91 ARG A CA 1
ATOM 704 C C . ARG A 1 91 ? 20.110 -4.566 -15.511 1.00 92.56 91 ARG A C 1
ATOM 706 O O . ARG A 1 91 ? 20.110 -3.379 -15.196 1.00 92.56 91 ARG A O 1
ATOM 713 N N . ASP A 1 92 ? 19.090 -5.158 -16.121 1.00 93.75 92 ASP A N 1
ATOM 714 C CA . ASP A 1 92 ? 17.893 -4.442 -16.565 1.00 93.75 92 ASP A CA 1
ATOM 715 C C . ASP A 1 92 ? 17.108 -3.822 -15.394 1.00 93.75 92 ASP A C 1
ATOM 717 O O . ASP A 1 92 ? 16.660 -4.523 -14.478 1.00 93.75 92 ASP A O 1
ATOM 721 N N . VAL A 1 93 ? 16.941 -2.496 -15.415 1.00 95.31 93 VAL A N 1
ATOM 722 C CA . VAL A 1 93 ? 16.307 -1.745 -14.318 1.00 95.31 93 VAL A CA 1
ATOM 723 C C . VAL A 1 93 ? 14.809 -2.036 -14.242 1.00 95.31 93 VAL A C 1
ATOM 725 O O . VAL A 1 93 ? 14.280 -2.231 -13.145 1.00 95.31 93 VAL A O 1
ATOM 728 N N . LEU A 1 94 ? 14.127 -2.120 -15.390 1.00 93.38 94 LEU A N 1
ATOM 729 C CA . LEU A 1 94 ? 12.685 -2.370 -15.441 1.00 93.38 94 LEU A CA 1
ATOM 730 C C . LEU A 1 94 ? 12.334 -3.745 -14.861 1.00 93.38 94 LEU A C 1
ATOM 732 O O . LEU A 1 94 ? 11.467 -3.855 -13.996 1.00 93.38 94 LEU A O 1
ATOM 736 N N . SER A 1 95 ? 13.047 -4.788 -15.276 1.00 91.25 95 SER A N 1
ATOM 737 C CA . SER A 1 95 ? 12.854 -6.157 -14.793 1.00 91.25 95 SER A CA 1
ATOM 738 C C . SER A 1 95 ? 13.094 -6.253 -13.289 1.00 91.25 95 SER A C 1
ATOM 740 O O . SER A 1 95 ? 12.311 -6.876 -12.568 1.00 91.25 95 SER A O 1
ATOM 742 N N . ARG A 1 96 ? 14.131 -5.575 -12.776 1.00 92.00 96 ARG A N 1
ATOM 743 C CA . ARG A 1 96 ? 14.387 -5.490 -11.331 1.00 92.00 96 ARG A CA 1
ATOM 744 C C . ARG A 1 96 ? 13.260 -4.785 -10.583 1.00 92.00 96 ARG A C 1
ATOM 746 O O . ARG A 1 96 ? 12.885 -5.251 -9.509 1.00 92.00 96 ARG A O 1
ATOM 753 N N . ALA A 1 97 ? 12.716 -3.702 -11.134 1.00 94.19 97 ALA A N 1
ATOM 754 C CA . ALA A 1 97 ? 11.587 -2.996 -10.538 1.00 94.19 97 ALA A CA 1
ATOM 755 C C . ALA A 1 97 ? 10.328 -3.878 -10.498 1.00 94.19 97 ALA A C 1
ATOM 757 O O . ALA A 1 97 ? 9.686 -3.972 -9.455 1.00 94.19 97 ALA A O 1
ATOM 758 N N . ILE A 1 98 ? 10.019 -4.595 -11.585 1.00 91.38 98 ILE A N 1
ATOM 759 C CA . ILE A 1 98 ? 8.875 -5.521 -11.660 1.00 91.38 98 ILE A CA 1
ATOM 760 C C . ILE A 1 98 ? 9.039 -6.700 -10.691 1.00 91.38 98 ILE A C 1
ATOM 762 O O . ILE A 1 98 ? 8.073 -7.142 -10.071 1.00 91.38 98 ILE A O 1
ATOM 766 N N . HIS A 1 99 ? 10.246 -7.244 -10.543 1.00 88.88 99 HIS A N 1
ATOM 767 C CA . HIS A 1 99 ? 10.486 -8.316 -9.576 1.00 88.88 99 HIS A CA 1
ATOM 768 C C . HIS A 1 99 ? 10.463 -7.816 -8.130 1.00 88.88 99 HIS A C 1
ATOM 770 O O . HIS A 1 99 ? 9.880 -8.479 -7.273 1.00 88.88 99 HIS A O 1
ATOM 776 N N . GLY A 1 100 ? 11.024 -6.635 -7.861 1.00 90.44 100 GLY A N 1
ATOM 777 C CA . GLY A 1 100 ? 10.984 -6.006 -6.542 1.00 90.44 100 GLY A CA 1
ATOM 778 C C . GLY A 1 100 ? 9.565 -5.634 -6.107 1.00 90.44 100 GLY A C 1
ATOM 779 O O . GLY A 1 100 ? 9.194 -5.878 -4.959 1.00 90.44 100 GLY A O 1
ATOM 780 N N . SER A 1 101 ? 8.738 -5.133 -7.032 1.00 93.06 101 SER A N 1
ATOM 781 C CA . SER A 1 101 ? 7.367 -4.708 -6.732 1.00 93.06 101 SER A CA 1
ATOM 782 C C . SER A 1 101 ? 6.488 -5.849 -6.224 1.00 93.06 101 SER A C 1
ATOM 784 O O . SER A 1 101 ? 5.641 -5.612 -5.369 1.00 93.06 101 SER A O 1
ATOM 786 N N . ARG A 1 102 ? 6.720 -7.096 -6.659 1.00 89.25 102 ARG A N 1
ATOM 787 C CA . ARG A 1 102 ? 6.007 -8.279 -6.139 1.00 89.25 102 ARG A CA 1
ATOM 788 C C . ARG A 1 102 ? 6.204 -8.447 -4.634 1.00 89.25 102 ARG A C 1
ATOM 790 O O . ARG A 1 102 ? 5.235 -8.680 -3.916 1.00 89.25 102 ARG A O 1
ATOM 797 N N . VAL A 1 103 ? 7.445 -8.315 -4.163 1.00 89.19 103 VAL A N 1
ATOM 798 C CA . VAL A 1 103 ? 7.778 -8.434 -2.736 1.00 89.19 103 VAL A CA 1
ATOM 799 C C . VAL A 1 103 ? 7.186 -7.257 -1.965 1.00 89.19 103 VAL A C 1
ATOM 801 O O . VAL A 1 103 ? 6.509 -7.468 -0.963 1.00 89.19 103 VAL A O 1
ATOM 804 N N . SER A 1 104 ? 7.358 -6.029 -2.463 1.00 92.81 104 SER A N 1
ATOM 805 C CA . SER A 1 104 ? 6.792 -4.831 -1.830 1.00 92.81 104 SER A CA 1
ATOM 806 C C . SER A 1 104 ? 5.267 -4.895 -1.713 1.00 92.81 104 SER A C 1
ATOM 808 O O . SER A 1 104 ? 4.723 -4.583 -0.656 1.00 92.81 104 SER A O 1
ATOM 810 N N . LEU A 1 105 ? 4.578 -5.345 -2.766 1.00 94.19 105 LEU A N 1
ATOM 811 C CA . LEU A 1 105 ? 3.124 -5.470 -2.781 1.00 94.19 105 LEU A CA 1
ATOM 812 C C . LEU A 1 105 ? 2.642 -6.558 -1.814 1.00 94.19 105 LEU A C 1
ATOM 814 O O . LEU A 1 105 ? 1.669 -6.344 -1.099 1.00 94.19 105 LEU A O 1
ATOM 818 N N . MET A 1 106 ? 3.339 -7.696 -1.746 1.00 93.00 106 MET A N 1
ATOM 819 C CA . MET A 1 106 ? 3.016 -8.780 -0.815 1.00 93.00 106 MET A CA 1
ATOM 820 C C . MET A 1 106 ? 3.119 -8.329 0.647 1.00 93.00 106 MET A C 1
ATOM 822 O O . MET A 1 106 ? 2.195 -8.574 1.424 1.00 93.00 106 MET A O 1
ATOM 826 N N . ILE A 1 107 ? 4.186 -7.607 1.007 1.00 94.06 107 ILE A N 1
ATOM 827 C CA . ILE A 1 107 ? 4.334 -7.021 2.347 1.00 94.06 107 ILE A CA 1
ATOM 828 C C . ILE A 1 107 ? 3.204 -6.022 2.609 1.00 94.06 107 ILE A C 1
ATOM 830 O O . ILE A 1 107 ? 2.506 -6.149 3.612 1.00 94.06 107 ILE A O 1
ATOM 834 N N . ALA A 1 108 ? 3.002 -5.053 1.709 1.00 95.88 108 ALA A N 1
ATOM 835 C CA . ALA A 1 108 ? 2.024 -3.985 1.896 1.00 95.88 108 ALA A CA 1
ATOM 836 C C . ALA A 1 108 ? 0.600 -4.532 2.069 1.00 95.88 108 ALA A C 1
ATOM 838 O O . ALA A 1 108 ?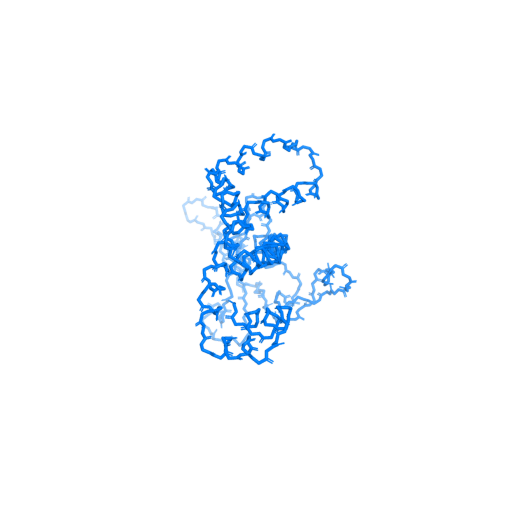 -0.084 -4.160 3.019 1.00 95.88 108 ALA A O 1
ATOM 839 N N . LEU A 1 109 ? 0.176 -5.460 1.206 1.00 97.12 109 LEU A N 1
ATOM 840 C CA . LEU A 1 109 ? -1.142 -6.089 1.295 1.00 97.12 109 LEU A CA 1
ATOM 841 C C . LEU A 1 109 ? -1.310 -6.879 2.595 1.00 97.12 109 LEU A C 1
ATOM 843 O O . LEU A 1 109 ? -2.349 -6.766 3.239 1.00 97.12 109 LEU A O 1
ATOM 847 N N . THR A 1 110 ? -0.293 -7.639 3.006 1.00 97.25 110 THR A N 1
ATOM 848 C CA . THR A 1 110 ? -0.350 -8.436 4.241 1.00 97.25 110 THR A CA 1
ATOM 849 C C . THR A 1 110 ? -0.444 -7.538 5.474 1.00 97.25 110 THR A C 1
ATOM 851 O O . THR A 1 110 ? -1.298 -7.751 6.332 1.00 97.25 110 THR A O 1
ATOM 854 N N . VAL A 1 111 ? 0.398 -6.504 5.549 1.00 97.50 111 VAL A N 1
ATOM 855 C CA . VAL A 1 111 ? 0.415 -5.543 6.660 1.00 97.50 111 VAL A CA 1
ATOM 856 C C . VAL A 1 111 ? -0.907 -4.788 6.744 1.00 97.50 111 VAL A C 1
ATOM 858 O O . VAL A 1 111 ? -1.514 -4.742 7.811 1.00 97.50 111 VAL A O 1
ATOM 861 N N . VAL A 1 112 ? -1.390 -4.242 5.623 1.00 97.50 112 VAL A N 1
ATOM 862 C CA . VAL A 1 112 ? -2.671 -3.525 5.582 1.00 97.50 112 VAL A CA 1
ATOM 863 C C . VAL A 1 112 ? -3.810 -4.448 5.988 1.00 97.50 112 VAL A C 1
ATOM 865 O O . VAL A 1 112 ? -4.618 -4.060 6.820 1.00 97.50 112 VAL A O 1
ATOM 868 N N . PHE A 1 113 ? -3.846 -5.686 5.493 1.00 98.12 113 PHE A N 1
ATOM 869 C CA . PHE A 1 113 ? -4.870 -6.650 5.885 1.00 98.12 113 PHE A CA 1
ATOM 870 C C . PHE A 1 113 ? -4.901 -6.878 7.404 1.00 98.12 113 PHE A C 1
ATOM 872 O O . PHE A 1 113 ? -5.964 -6.775 8.016 1.00 98.12 113 PHE A O 1
ATOM 879 N N . ILE A 1 114 ? -3.745 -7.118 8.034 1.00 98.31 114 ILE A N 1
ATOM 880 C CA . ILE A 1 114 ? -3.655 -7.328 9.487 1.00 98.31 114 ILE A CA 1
ATOM 881 C C . ILE A 1 114 ? -4.088 -6.067 10.249 1.00 98.31 114 ILE A C 1
ATOM 883 O O . ILE A 1 114 ? -4.909 -6.152 11.164 1.00 98.31 114 ILE A O 1
ATOM 887 N N . ILE A 1 115 ? -3.576 -4.895 9.859 1.00 98.06 115 ILE A N 1
ATOM 888 C CA . ILE A 1 115 ? -3.920 -3.601 10.466 1.00 98.06 115 ILE A CA 1
ATOM 889 C C . ILE A 1 115 ? -5.420 -3.337 10.364 1.00 98.06 115 ILE A C 1
ATOM 891 O O . ILE A 1 115 ? -6.040 -2.956 11.355 1.00 98.06 115 ILE A O 1
ATOM 895 N N . THR A 1 116 ? -6.009 -3.546 9.189 1.00 96.88 116 THR A N 1
ATOM 896 C CA . THR A 1 116 ? -7.434 -3.336 8.945 1.00 96.88 116 THR A CA 1
ATOM 897 C C . THR A 1 116 ? -8.264 -4.295 9.782 1.00 96.88 116 THR A C 1
ATOM 899 O O . THR A 1 116 ? -9.180 -3.843 10.460 1.00 96.88 116 THR A O 1
ATOM 902 N N . VAL A 1 117 ? -7.945 -5.590 9.813 1.00 97.12 117 VAL A N 1
ATOM 903 C CA . VAL A 1 117 ? -8.711 -6.568 10.602 1.00 97.12 117 VAL A CA 1
ATOM 904 C C . VAL A 1 117 ? -8.637 -6.249 12.096 1.00 97.12 117 VAL A C 1
ATOM 906 O O . VAL A 1 117 ? -9.676 -6.121 12.749 1.00 97.12 117 VAL A O 1
ATOM 909 N N . ILE A 1 118 ? -7.432 -6.074 12.646 1.00 97.94 118 ILE A N 1
ATOM 910 C CA . ILE A 1 118 ? -7.244 -5.837 14.085 1.00 97.94 118 ILE A CA 1
ATOM 911 C C . ILE A 1 118 ? -7.773 -4.456 14.468 1.00 97.94 118 ILE A C 1
ATOM 913 O O . ILE A 1 118 ? -8.591 -4.335 15.378 1.00 97.94 118 ILE A O 1
ATOM 917 N N . GLY A 1 119 ? -7.345 -3.418 13.751 1.00 97.31 119 GLY A N 1
ATOM 918 C CA . GLY A 1 119 ? -7.718 -2.036 14.022 1.00 97.31 119 GLY A CA 1
ATOM 919 C C . GLY A 1 119 ? -9.222 -1.819 13.920 1.00 97.31 119 GLY A C 1
ATOM 920 O O . GLY A 1 119 ? -9.814 -1.254 14.835 1.00 97.31 119 GLY A O 1
ATOM 921 N N . THR A 1 120 ? -9.872 -2.336 12.874 1.00 96.56 120 THR A N 1
ATOM 922 C CA . THR A 1 120 ? -11.329 -2.192 12.728 1.00 96.56 120 THR A CA 1
ATOM 923 C C . THR A 1 120 ? -12.068 -2.938 13.830 1.00 96.56 120 THR A C 1
ATOM 925 O O . THR A 1 120 ? -12.977 -2.376 14.434 1.00 96.56 120 THR A O 1
ATOM 928 N N . THR A 1 121 ? -11.651 -4.162 14.163 1.00 95.69 121 THR A N 1
ATOM 929 C CA . THR A 1 121 ? -12.288 -4.938 15.239 1.00 95.69 121 THR A CA 1
ATOM 930 C C . THR A 1 121 ? -12.180 -4.214 16.580 1.00 95.69 121 THR A C 1
ATOM 932 O O . THR A 1 121 ? -13.191 -3.996 17.245 1.00 95.69 121 THR A O 1
ATOM 935 N N . VAL A 1 122 ? -10.976 -3.775 16.960 1.00 96.31 122 VAL A N 1
ATOM 936 C CA . VAL A 1 122 ? -10.766 -3.047 18.218 1.00 96.31 122 VAL A CA 1
ATOM 937 C C . VAL A 1 122 ? -11.512 -1.713 18.215 1.00 96.31 122 VAL A C 1
ATOM 939 O O . VAL A 1 122 ? -12.196 -1.394 19.185 1.00 96.31 122 VAL A O 1
ATOM 942 N N . GLY A 1 123 ? -11.414 -0.941 17.131 1.00 96.44 123 GLY A N 1
ATOM 943 C CA . GLY A 1 123 ? -12.055 0.365 17.007 1.00 96.44 123 GLY A CA 1
ATOM 944 C C . GLY A 1 123 ? -13.576 0.286 17.105 1.00 96.44 123 GLY A C 1
ATOM 945 O O . GLY A 1 123 ? -14.178 1.081 17.826 1.00 96.44 123 GLY A O 1
ATOM 946 N N . MET A 1 124 ? -14.190 -0.707 16.453 1.00 95.50 124 MET A N 1
ATOM 947 C CA . MET A 1 124 ? -15.632 -0.940 16.532 1.00 95.50 124 MET A CA 1
ATOM 948 C C . MET A 1 124 ? -16.068 -1.330 17.942 1.00 95.50 124 MET A C 1
ATOM 950 O O . MET A 1 124 ? -17.019 -0.758 18.463 1.00 95.50 124 MET A O 1
ATOM 954 N N . VAL A 1 125 ? -15.373 -2.275 18.584 1.00 94.00 125 VAL A N 1
ATOM 955 C CA . VAL A 1 125 ? -15.726 -2.728 19.940 1.00 94.00 125 VAL A CA 1
ATOM 956 C C . VAL A 1 125 ? -15.559 -1.585 20.947 1.00 94.00 125 VAL A C 1
ATOM 958 O O . VAL A 1 125 ? -16.473 -1.309 21.722 1.00 94.00 125 VAL A O 1
ATOM 961 N N . SER A 1 126 ? -14.435 -0.863 20.891 1.00 95.19 126 SER A N 1
ATOM 962 C CA . SER A 1 126 ? -14.154 0.300 21.745 1.00 95.19 126 SER A CA 1
ATOM 963 C C . SER A 1 126 ? -15.204 1.400 21.547 1.00 95.19 126 SER A C 1
ATOM 965 O O . SER A 1 126 ? -15.779 1.894 22.515 1.00 95.19 126 SER A O 1
ATOM 967 N N . GLY A 1 127 ? -15.507 1.745 20.291 1.00 93.62 127 GLY A N 1
ATOM 968 C CA . GLY A 1 127 ? -16.454 2.806 19.957 1.00 93.62 127 GLY A CA 1
ATOM 969 C C . GLY A 1 127 ? -17.917 2.459 20.234 1.00 93.62 127 GLY A C 1
ATOM 970 O O . GLY A 1 127 ? -18.683 3.352 20.580 1.00 93.62 127 GLY A O 1
ATOM 971 N N . TYR A 1 128 ? -18.315 1.192 20.099 1.00 93.00 128 TYR A N 1
ATOM 972 C CA . TYR A 1 128 ? -19.698 0.766 20.321 1.00 93.00 128 TYR A CA 1
ATOM 973 C C . TYR A 1 128 ? -20.039 0.652 21.809 1.00 93.00 128 TYR A C 1
ATOM 975 O O . TYR A 1 128 ? -21.018 1.243 22.258 1.00 93.00 128 TYR A O 1
ATOM 983 N N . PHE A 1 129 ? -19.228 -0.076 22.586 1.00 90.69 129 PHE A N 1
ATOM 984 C CA . PHE A 1 129 ? -19.519 -0.303 24.006 1.00 90.69 129 PHE A CA 1
ATOM 985 C C . PHE A 1 129 ? -19.218 0.922 24.878 1.00 90.69 129 PHE A C 1
ATOM 987 O O . PHE A 1 129 ? -19.880 1.131 25.895 1.00 90.69 129 PHE A O 1
ATOM 994 N N . GLY A 1 130 ? -18.243 1.751 24.492 1.00 90.25 130 GLY A N 1
ATOM 995 C CA . GLY A 1 130 ? -17.907 2.966 25.227 1.00 90.25 130 GLY A CA 1
ATOM 996 C C . GLY A 1 130 ? -17.486 2.714 26.686 1.00 90.25 130 GLY A C 1
ATOM 997 O O . GLY A 1 130 ? -16.996 1.646 27.069 1.00 90.25 130 GLY A O 1
ATOM 998 N N . GLY A 1 131 ? -17.662 3.736 27.527 1.00 91.88 131 GLY A N 1
ATOM 999 C CA . GLY A 1 131 ? -17.484 3.635 28.978 1.00 91.88 131 GLY A CA 1
ATOM 1000 C C . GLY A 1 131 ? -16.053 3.309 29.425 1.00 91.88 131 GLY A C 1
ATOM 1001 O O . GLY A 1 131 ? -15.073 3.787 28.858 1.00 91.88 131 GLY A O 1
ATOM 1002 N N . ARG A 1 132 ? -15.926 2.508 30.492 1.00 92.94 132 ARG A N 1
ATOM 1003 C CA . ARG A 1 132 ? -14.623 2.178 31.104 1.00 92.94 132 ARG A CA 1
ATOM 1004 C C . ARG A 1 132 ? -13.740 1.334 30.185 1.00 92.94 132 ARG A C 1
ATOM 1006 O O . ARG A 1 132 ? -12.529 1.527 30.196 1.00 92.94 132 ARG A O 1
ATOM 1013 N N . PHE A 1 133 ? -14.334 0.416 29.419 1.00 91.44 133 PHE A N 1
ATOM 1014 C CA . PHE A 1 133 ? -13.600 -0.428 28.474 1.00 91.44 133 PHE A CA 1
ATOM 1015 C C . PHE A 1 133 ? -12.930 0.424 27.396 1.00 91.44 133 PHE A C 1
ATOM 1017 O O . PHE A 1 133 ? -11.727 0.313 27.178 1.00 91.44 133 PHE A O 1
ATOM 1024 N N . ASP A 1 134 ? -13.698 1.334 26.800 1.00 94.94 134 ASP A N 1
ATOM 1025 C CA . ASP A 1 134 ? -13.198 2.266 25.800 1.00 94.94 134 ASP A CA 1
ATOM 1026 C C . ASP A 1 134 ? -12.054 3.131 26.339 1.00 94.94 134 ASP A C 1
ATOM 1028 O O . ASP A 1 134 ? -11.001 3.219 25.716 1.00 94.94 134 ASP A O 1
ATOM 1032 N N . VAL A 1 135 ? -12.207 3.698 27.542 1.00 95.12 135 VAL A N 1
ATOM 1033 C CA . VAL A 1 135 ? -11.145 4.500 28.170 1.00 95.12 135 VAL A CA 1
ATOM 1034 C C . VAL A 1 135 ? -9.856 3.691 28.319 1.00 95.12 135 VAL A C 1
ATOM 1036 O O . VAL A 1 135 ? -8.807 4.162 27.890 1.00 95.12 135 VAL A O 1
ATOM 1039 N N . TRP A 1 136 ? -9.912 2.478 28.875 1.00 96.31 136 TRP A N 1
ATOM 1040 C CA . TRP A 1 136 ? -8.721 1.633 29.021 1.00 96.31 136 TRP A CA 1
ATOM 1041 C C . TRP A 1 136 ? -8.091 1.270 27.676 1.00 96.31 136 TRP A C 1
ATOM 1043 O O . TRP A 1 136 ? -6.873 1.383 27.523 1.00 96.31 136 TRP A O 1
ATOM 1053 N N . MET A 1 137 ? -8.907 0.890 26.690 1.00 95.88 137 MET A N 1
ATOM 1054 C CA . MET A 1 137 ? -8.409 0.510 25.371 1.00 95.88 137 MET A CA 1
ATOM 1055 C C . MET A 1 137 ? -7.749 1.692 24.659 1.00 95.88 137 MET A C 1
ATOM 1057 O O . MET A 1 137 ? -6.676 1.545 24.076 1.00 95.88 137 MET A O 1
ATOM 1061 N N . GLN A 1 138 ? -8.333 2.888 24.760 1.00 95.50 138 GLN A N 1
ATOM 1062 C CA . GLN A 1 138 ? -7.747 4.090 24.176 1.00 95.50 138 GLN A CA 1
ATOM 1063 C C . GLN A 1 138 ? -6.454 4.514 24.869 1.00 95.50 138 GLN A C 1
ATOM 1065 O O . GLN A 1 138 ? -5.542 4.953 24.178 1.00 95.50 138 GLN A O 1
ATOM 1070 N N . ARG A 1 139 ? -6.301 4.313 26.186 1.00 96.38 139 ARG A N 1
ATOM 1071 C CA . ARG A 1 139 ? -5.006 4.547 26.854 1.00 96.38 139 ARG A CA 1
ATOM 1072 C C . ARG A 1 139 ? -3.918 3.614 26.343 1.00 96.38 139 ARG A C 1
ATOM 1074 O O . ARG A 1 139 ? -2.785 4.043 26.155 1.00 96.38 139 ARG A O 1
ATOM 1081 N N . PHE A 1 140 ? -4.263 2.360 26.074 1.00 95.88 140 PHE A N 1
ATOM 1082 C CA . PHE A 1 140 ? -3.329 1.422 25.463 1.00 95.88 140 PHE A CA 1
ATOM 1083 C C . PHE A 1 140 ? -2.978 1.816 24.018 1.00 95.88 140 PHE A C 1
ATOM 1085 O O . PHE A 1 140 ? -1.806 1.824 23.654 1.00 95.88 140 PHE A O 1
ATOM 1092 N N . VAL A 1 141 ? -3.965 2.222 23.212 1.00 96.19 141 VAL A N 1
ATOM 1093 C CA . VAL A 1 141 ? -3.740 2.746 21.850 1.00 96.19 141 VAL A CA 1
ATOM 1094 C C . VAL A 1 141 ? -2.841 3.985 21.870 1.00 96.19 141 VAL A C 1
ATOM 1096 O O . VAL A 1 141 ? -1.892 4.064 21.096 1.00 96.19 141 VAL A O 1
ATOM 1099 N N . GLU A 1 142 ? -3.096 4.936 22.769 1.00 95.69 142 GLU A N 1
ATOM 1100 C CA . GLU A 1 142 ? -2.273 6.137 22.948 1.00 95.69 142 GLU A CA 1
ATOM 1101 C C . GLU A 1 142 ? -0.831 5.792 23.336 1.00 95.69 142 GLU A C 1
ATOM 1103 O O . GLU A 1 142 ? 0.095 6.390 22.793 1.00 95.69 142 GLU A O 1
ATOM 1108 N N . LEU A 1 143 ? -0.627 4.799 24.210 1.00 95.38 143 LEU A N 1
ATOM 1109 C CA . LEU A 1 143 ? 0.705 4.309 24.569 1.00 95.38 143 LEU A CA 1
ATOM 1110 C C . LEU A 1 143 ? 1.454 3.764 23.346 1.00 95.38 143 LEU A C 1
ATOM 1112 O O . LEU A 1 143 ? 2.624 4.084 23.161 1.00 95.38 143 LEU A O 1
ATOM 1116 N N . VAL A 1 144 ? 0.789 2.976 22.496 1.00 93.81 144 VAL A N 1
ATOM 1117 C CA . VAL A 1 144 ? 1.390 2.451 21.257 1.00 93.81 144 VAL A CA 1
ATOM 1118 C C . VAL A 1 144 ? 1.731 3.587 20.288 1.00 93.81 144 VAL A C 1
ATOM 1120 O O . VAL A 1 144 ? 2.815 3.598 19.710 1.00 93.81 144 VAL A O 1
ATOM 1123 N N . LEU A 1 145 ? 0.838 4.568 20.136 1.00 93.31 145 LEU A N 1
ATOM 1124 C CA . LEU A 1 145 ? 1.044 5.721 19.252 1.00 93.31 145 LEU A CA 1
ATOM 1125 C C . LEU A 1 145 ? 2.100 6.709 19.767 1.00 93.31 145 LEU A C 1
ATOM 1127 O O . LEU A 1 145 ? 2.630 7.487 18.977 1.00 93.31 145 LEU A O 1
ATOM 1131 N N . ALA A 1 146 ? 2.422 6.685 21.062 1.00 94.06 146 ALA A N 1
ATOM 1132 C CA . ALA A 1 146 ? 3.470 7.523 21.637 1.00 94.06 146 ALA A CA 1
ATOM 1133 C C . ALA A 1 146 ? 4.880 7.098 21.188 1.00 94.06 146 ALA A C 1
ATOM 1135 O O . ALA A 1 146 ? 5.816 7.895 21.273 1.00 94.06 146 ALA A O 1
ATOM 1136 N N . PHE A 1 147 ? 5.046 5.865 20.693 1.00 89.81 147 PHE A N 1
ATOM 1137 C CA . PHE A 1 147 ? 6.323 5.412 20.155 1.00 89.81 147 PHE A CA 1
ATOM 1138 C C . PHE A 1 147 ? 6.608 6.055 18.790 1.00 89.81 147 PHE A C 1
ATOM 1140 O O . PHE A 1 147 ? 5.780 5.981 17.877 1.00 89.81 147 PHE A O 1
ATOM 1147 N N . PRO A 1 148 ? 7.805 6.630 18.589 1.00 90.19 148 PRO A N 1
ATOM 1148 C CA . PRO A 1 148 ? 8.174 7.204 17.307 1.00 90.19 148 PRO A CA 1
ATOM 1149 C C . PRO A 1 148 ? 8.423 6.076 16.292 1.00 90.19 148 PRO A C 1
ATOM 1151 O O . PRO A 1 148 ? 9.438 5.382 16.347 1.00 90.19 148 PRO A O 1
ATOM 1154 N N . GLN A 1 149 ? 7.485 5.895 15.357 1.00 88.44 149 GLN A N 1
ATOM 1155 C CA . GLN A 1 149 ? 7.465 4.752 14.434 1.00 88.44 149 GLN A CA 1
ATOM 1156 C C . GLN A 1 149 ? 8.749 4.623 13.607 1.00 88.44 149 GLN A C 1
ATOM 1158 O O . GLN A 1 149 ? 9.342 3.551 13.570 1.00 88.44 149 GLN A O 1
ATOM 1163 N N . LEU A 1 150 ? 9.205 5.713 12.974 1.00 89.44 150 LEU A N 1
ATOM 1164 C CA . LEU A 1 150 ? 10.399 5.686 12.123 1.00 89.44 150 LEU A CA 1
ATOM 1165 C C . LEU A 1 150 ? 11.668 5.301 12.912 1.00 89.44 150 LEU A C 1
ATOM 1167 O O . LEU A 1 150 ? 12.316 4.330 12.518 1.00 89.44 150 LEU A O 1
ATOM 1171 N N . PRO A 1 151 ? 12.014 5.964 14.037 1.00 91.62 151 PRO A N 1
ATOM 1172 C CA . PRO A 1 151 ? 13.116 5.520 14.890 1.00 91.62 151 PRO A CA 1
ATOM 1173 C C . PRO A 1 151 ? 12.984 4.077 15.371 1.00 91.62 151 PRO A C 1
ATOM 1175 O O . PRO A 1 151 ? 13.977 3.354 15.371 1.00 91.62 151 PRO A O 1
ATOM 1178 N N . LEU A 1 152 ? 11.779 3.640 15.750 1.00 89.62 152 LEU A N 1
ATOM 1179 C CA . LEU A 1 152 ? 11.555 2.275 16.214 1.00 89.62 152 LEU A CA 1
ATOM 1180 C C . LEU A 1 152 ? 11.797 1.255 15.095 1.00 89.62 152 LEU A C 1
ATOM 1182 O O . LEU A 1 152 ? 12.466 0.256 15.333 1.00 89.62 152 LEU A O 1
ATOM 1186 N N . TYR A 1 153 ? 11.339 1.520 13.868 1.00 88.12 153 TYR A N 1
ATOM 1187 C CA . TYR A 1 153 ? 11.641 0.676 12.709 1.00 88.12 153 TYR A CA 1
ATOM 1188 C C . TYR A 1 153 ? 13.142 0.597 12.444 1.00 88.12 153 TYR A C 1
ATOM 1190 O O . TYR A 1 153 ? 13.673 -0.500 12.290 1.00 88.12 153 TYR A O 1
ATOM 1198 N N . LEU A 1 154 ? 13.839 1.735 12.446 1.00 88.69 154 LEU A N 1
ATOM 1199 C CA . LEU A 1 154 ? 15.287 1.766 12.241 1.00 88.69 154 LEU A CA 1
ATOM 1200 C C . LEU A 1 154 ? 16.023 0.985 13.335 1.00 88.69 154 LEU A C 1
ATOM 1202 O O . LEU A 1 154 ? 16.836 0.121 13.018 1.00 88.69 154 LEU A O 1
ATOM 1206 N N . ALA A 1 155 ? 15.690 1.208 14.606 1.00 90.00 155 ALA A N 1
ATOM 1207 C CA . ALA A 1 155 ? 16.271 0.470 15.723 1.00 90.00 155 ALA A CA 1
ATOM 1208 C C . ALA A 1 155 ? 16.013 -1.038 15.603 1.00 90.00 155 ALA A C 1
ATOM 1210 O O . ALA A 1 155 ? 16.938 -1.838 15.711 1.00 90.00 155 ALA A O 1
ATOM 1211 N N . LEU A 1 156 ? 14.779 -1.435 15.299 1.00 86.12 156 LEU A N 1
ATOM 1212 C CA . LEU A 1 156 ? 14.398 -2.837 15.166 1.00 86.12 156 LEU A CA 1
ATOM 1213 C C . LEU A 1 156 ? 15.074 -3.536 13.981 1.00 86.12 156 LEU A C 1
ATOM 1215 O O . LEU A 1 156 ? 15.382 -4.720 14.082 1.00 86.12 156 LEU A O 1
ATOM 1219 N N . THR A 1 157 ? 15.387 -2.826 12.894 1.00 82.75 157 THR A N 1
ATOM 1220 C CA . THR A 1 157 ? 16.145 -3.422 11.777 1.00 82.75 157 THR A CA 1
ATOM 1221 C C . THR A 1 157 ? 17.557 -3.848 12.178 1.00 82.75 157 THR A C 1
ATOM 1223 O O . THR A 1 157 ? 18.073 -4.812 11.619 1.00 82.75 157 THR A O 1
ATOM 1226 N N . THR A 1 158 ? 18.157 -3.203 13.187 1.00 86.19 158 THR A N 1
ATOM 1227 C CA . THR A 1 158 ? 19.491 -3.575 13.697 1.00 86.19 158 THR A CA 1
ATOM 1228 C C . THR A 1 158 ? 19.506 -4.899 14.455 1.00 86.19 158 THR A C 1
ATOM 1230 O O . THR A 1 158 ? 20.559 -5.519 14.576 1.00 86.19 158 THR A O 1
ATOM 1233 N N . LEU A 1 159 ? 18.345 -5.366 14.932 1.00 86.00 159 LEU A N 1
ATOM 1234 C CA . LEU A 1 159 ? 18.228 -6.657 15.611 1.00 86.00 159 LEU A CA 1
ATOM 1235 C C . LEU A 1 159 ? 18.293 -7.834 14.628 1.00 86.00 159 LEU A C 1
ATOM 1237 O O . LEU A 1 159 ? 18.465 -8.973 15.058 1.00 86.00 159 LEU A O 1
ATOM 1241 N N . ILE A 1 160 ? 18.141 -7.585 13.325 1.00 84.88 160 ILE A N 1
ATOM 1242 C CA . ILE A 1 160 ? 18.151 -8.633 12.308 1.00 84.88 160 ILE A CA 1
ATOM 1243 C C . ILE A 1 160 ? 19.588 -8.814 11.804 1.00 84.88 160 ILE A C 1
ATOM 1245 O O . ILE A 1 160 ? 20.156 -7.877 11.237 1.00 84.88 160 ILE A O 1
ATOM 1249 N N . PRO A 1 161 ? 20.188 -10.010 11.951 1.00 82.12 161 PRO A N 1
ATOM 1250 C CA . PRO A 1 161 ? 21.497 -10.286 11.378 1.00 82.12 161 PRO A CA 1
ATOM 1251 C C . PRO A 1 161 ? 21.488 -10.068 9.864 1.00 82.12 161 PRO A C 1
ATOM 1253 O O . PRO A 1 161 ? 20.557 -10.483 9.178 1.00 82.12 161 PRO A O 1
ATOM 1256 N N . VAL A 1 162 ? 22.563 -9.500 9.317 1.00 80.31 162 VAL A N 1
ATOM 1257 C CA . VAL A 1 162 ? 22.715 -9.311 7.858 1.00 80.31 162 VAL A CA 1
ATOM 1258 C C . VAL A 1 162 ? 22.687 -10.652 7.107 1.00 80.31 162 VAL A C 1
ATOM 1260 O O . VAL A 1 162 ? 22.337 -10.716 5.933 1.00 80.31 162 VAL A O 1
ATOM 1263 N N . THR A 1 163 ? 23.021 -11.740 7.801 1.00 86.50 163 THR A N 1
ATOM 1264 C CA . THR A 1 163 ? 22.985 -13.119 7.302 1.00 86.50 163 THR A CA 1
ATOM 1265 C C . THR A 1 163 ? 21.614 -13.786 7.432 1.00 86.50 163 THR A C 1
ATOM 1267 O O . THR A 1 163 ? 21.471 -14.949 7.051 1.00 86.50 163 THR A O 1
ATOM 1270 N N . ALA A 1 164 ? 20.608 -13.097 7.982 1.00 84.12 164 ALA A N 1
ATOM 1271 C CA . ALA A 1 164 ? 19.288 -13.673 8.173 1.00 84.12 164 ALA A CA 1
ATOM 1272 C C . ALA A 1 164 ? 18.651 -14.043 6.821 1.00 84.12 164 ALA A C 1
ATOM 1274 O O . ALA A 1 164 ? 18.722 -13.270 5.860 1.00 84.12 164 ALA A O 1
ATOM 1275 N N . PRO A 1 165 ? 17.975 -15.201 6.740 1.00 90.50 165 PRO A N 1
ATOM 1276 C CA . PRO A 1 165 ? 17.197 -15.565 5.568 1.00 90.50 165 PRO A CA 1
ATOM 1277 C C . PRO A 1 165 ? 16.157 -14.492 5.210 1.00 90.50 165 PRO A C 1
ATOM 1279 O O . PRO A 1 165 ? 15.517 -13.906 6.087 1.00 90.50 165 PRO A O 1
ATOM 1282 N N . THR A 1 166 ? 15.935 -14.263 3.912 1.00 87.25 166 THR A N 1
ATOM 1283 C CA . THR A 1 166 ? 15.018 -13.218 3.419 1.00 87.25 166 THR A CA 1
ATOM 1284 C C . THR A 1 166 ? 13.609 -13.345 4.001 1.00 87.25 166 THR A C 1
ATOM 1286 O O . THR A 1 166 ? 12.997 -12.346 4.357 1.00 87.25 166 THR A O 1
ATOM 1289 N N . ASN A 1 167 ? 13.093 -14.565 4.158 1.00 88.75 167 ASN A N 1
ATOM 1290 C CA . ASN A 1 167 ? 11.782 -14.819 4.759 1.00 88.75 167 ASN A CA 1
ATOM 1291 C C . ASN A 1 167 ? 11.692 -14.364 6.225 1.00 88.75 167 ASN A C 1
ATOM 1293 O O . ASN A 1 167 ? 10.647 -13.863 6.629 1.00 88.75 167 ASN A O 1
ATOM 1297 N N . VAL A 1 168 ? 12.770 -14.494 7.004 1.00 90.00 168 VAL A N 1
ATOM 1298 C CA . VAL A 1 168 ? 12.816 -14.031 8.400 1.00 90.00 168 VAL A CA 1
ATOM 1299 C C . VAL A 1 168 ? 12.758 -12.507 8.452 1.00 90.00 168 VAL A C 1
ATOM 1301 O O . VAL A 1 168 ? 11.962 -11.952 9.207 1.00 90.00 168 VAL A O 1
ATOM 1304 N N . PHE A 1 169 ? 13.531 -11.830 7.597 1.00 88.50 169 PHE A N 1
ATOM 1305 C CA . PHE A 1 169 ? 13.490 -10.370 7.476 1.00 88.50 169 PHE A CA 1
ATOM 1306 C C . PHE A 1 169 ? 12.087 -9.873 7.095 1.00 88.50 169 PHE A C 1
ATOM 1308 O O . PHE A 1 169 ? 11.542 -8.979 7.740 1.00 88.50 169 PHE A O 1
ATOM 1315 N N . LEU A 1 170 ? 11.470 -10.492 6.084 1.00 90.31 170 LEU A N 1
ATOM 1316 C CA . LEU A 1 170 ? 10.124 -10.136 5.632 1.00 90.31 170 LEU A CA 1
ATOM 1317 C C . LEU A 1 170 ? 9.073 -10.344 6.729 1.00 90.31 170 LEU A C 1
ATOM 1319 O O . LEU A 1 170 ? 8.255 -9.456 6.963 1.00 90.31 170 LEU A O 1
ATOM 1323 N N . ALA A 1 171 ? 9.111 -11.483 7.426 1.00 91.50 171 ALA A N 1
ATOM 1324 C CA . ALA A 1 171 ? 8.197 -11.765 8.528 1.00 91.50 171 ALA A CA 1
ATOM 1325 C C . ALA A 1 171 ? 8.340 -10.737 9.658 1.00 91.50 171 ALA A C 1
ATOM 1327 O O . ALA A 1 171 ? 7.339 -10.236 10.166 1.00 91.50 171 ALA A O 1
ATOM 1328 N N . PHE A 1 172 ? 9.575 -10.372 10.007 1.00 90.56 172 PHE A N 1
ATOM 1329 C CA . PHE A 1 172 ? 9.841 -9.364 11.025 1.00 90.56 172 PHE A CA 1
ATOM 1330 C C . PHE A 1 172 ? 9.258 -7.997 10.653 1.00 90.56 172 PHE A C 1
ATOM 1332 O O . PHE A 1 172 ? 8.540 -7.404 11.455 1.00 90.56 172 PHE A O 1
ATOM 1339 N N . VAL A 1 173 ? 9.503 -7.524 9.425 1.00 90.81 173 VAL A N 1
ATOM 1340 C CA . VAL A 1 173 ? 8.944 -6.254 8.931 1.00 90.81 173 VAL A CA 1
ATOM 1341 C C . VAL A 1 173 ? 7.416 -6.272 8.998 1.00 90.81 173 VAL A C 1
ATOM 1343 O O . VAL A 1 173 ? 6.819 -5.329 9.515 1.00 90.81 173 VAL A O 1
ATOM 1346 N N . ILE A 1 174 ? 6.780 -7.361 8.548 1.00 94.44 174 ILE A N 1
ATOM 1347 C CA . ILE A 1 174 ? 5.319 -7.504 8.584 1.00 94.44 174 ILE A CA 1
ATOM 1348 C C . ILE A 1 174 ? 4.795 -7.417 10.021 1.00 94.44 174 ILE A C 1
ATOM 1350 O O . ILE A 1 174 ? 3.849 -6.671 10.280 1.00 94.44 174 ILE A O 1
ATOM 1354 N N . ILE A 1 175 ? 5.407 -8.145 10.959 1.00 93.25 175 ILE A N 1
ATOM 1355 C CA . ILE A 1 175 ? 4.987 -8.174 12.366 1.00 93.25 175 ILE A CA 1
ATOM 1356 C C . ILE A 1 175 ? 5.123 -6.789 12.995 1.00 93.25 175 ILE A C 1
ATOM 1358 O O . ILE A 1 175 ? 4.166 -6.285 13.577 1.00 93.25 175 ILE A O 1
ATOM 1362 N N . VAL A 1 176 ? 6.288 -6.159 12.851 1.00 92.19 176 VAL A N 1
ATOM 1363 C CA . VAL A 1 176 ? 6.589 -4.869 13.480 1.00 92.19 176 VAL A CA 1
ATOM 1364 C C . VAL A 1 176 ? 5.685 -3.765 12.935 1.00 92.19 176 VAL A C 1
ATOM 1366 O O . VAL A 1 176 ? 5.087 -3.024 13.714 1.00 92.19 176 VAL A O 1
ATOM 1369 N N . MET A 1 177 ? 5.525 -3.677 11.611 1.00 94.00 177 MET A N 1
ATOM 1370 C CA . MET A 1 177 ? 4.637 -2.680 11.007 1.00 94.00 177 MET A CA 1
ATOM 1371 C C . MET A 1 177 ? 3.179 -2.900 11.418 1.00 94.00 177 MET A C 1
ATOM 1373 O O . MET A 1 177 ? 2.480 -1.944 11.753 1.00 94.00 177 MET A O 1
ATOM 1377 N N . SER A 1 178 ? 2.722 -4.155 11.446 1.00 95.38 178 SER A N 1
ATOM 1378 C CA . SER A 1 178 ? 1.346 -4.476 11.838 1.00 95.38 178 SER A CA 1
ATOM 1379 C C . SER A 1 178 ? 1.083 -4.167 13.311 1.00 95.38 178 SER A C 1
ATOM 1381 O O . SER A 1 178 ? 0.029 -3.625 13.633 1.00 95.38 178 SER A O 1
ATOM 1383 N N . ALA A 1 179 ? 2.047 -4.457 14.192 1.00 92.62 179 ALA A N 1
ATOM 1384 C CA . ALA A 1 179 ? 1.957 -4.247 15.637 1.00 92.62 179 ALA A CA 1
ATOM 1385 C C 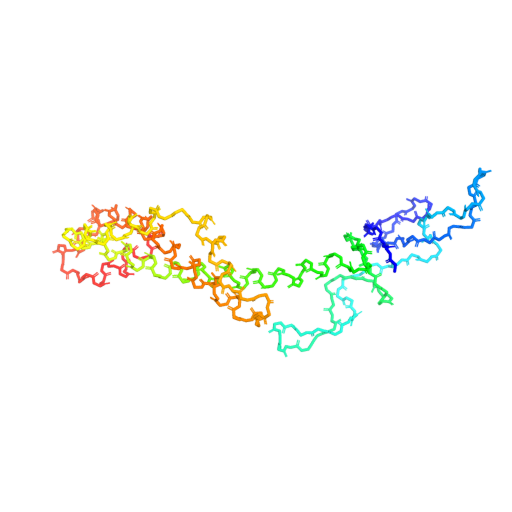. ALA A 1 179 ? 1.885 -2.768 16.047 1.00 92.62 179 ALA A C 1
ATOM 1387 O O . ALA A 1 179 ? 1.354 -2.466 17.113 1.00 92.62 179 ALA A O 1
ATOM 1388 N N . LEU A 1 180 ? 2.376 -1.849 15.213 1.00 91.06 180 LEU A N 1
ATOM 1389 C CA . LEU A 1 180 ? 2.251 -0.407 15.451 1.00 91.06 180 LEU A CA 1
ATOM 1390 C C . LEU A 1 180 ? 1.089 0.219 14.672 1.00 91.06 180 LEU A C 1
ATOM 1392 O O . LEU A 1 180 ? 0.435 1.137 15.164 1.00 91.06 180 LEU A O 1
ATOM 1396 N N . GLY A 1 181 ? 0.813 -0.272 13.462 1.00 94.25 181 GLY A N 1
ATOM 1397 C CA . GLY A 1 181 ? -0.180 0.326 12.571 1.00 94.25 181 GLY A CA 1
ATOM 1398 C C . GLY A 1 181 ? -1.636 0.114 13.000 1.00 94.25 181 GLY A C 1
ATOM 1399 O O . GLY A 1 181 ? -2.475 0.982 12.756 1.00 94.25 181 GLY A O 1
ATOM 1400 N N . TRP A 1 182 ? -1.954 -0.995 13.682 1.00 96.44 182 TRP A N 1
ATOM 1401 C CA . TRP A 1 182 ? -3.333 -1.298 14.105 1.00 96.44 182 TRP A CA 1
ATOM 1402 C C . TRP A 1 182 ? -3.913 -0.242 15.059 1.00 96.44 182 TRP A C 1
ATOM 1404 O O . TRP A 1 182 ? -5.121 -0.005 15.043 1.00 96.44 182 TRP A O 1
ATOM 1414 N N . ALA A 1 183 ? -3.067 0.409 15.863 1.00 96.31 183 ALA A N 1
ATOM 1415 C CA . ALA A 1 183 ? -3.473 1.407 16.847 1.00 96.31 183 ALA A CA 1
ATOM 1416 C C . ALA A 1 183 ? -4.068 2.657 16.174 1.00 96.31 183 ALA A C 1
ATOM 1418 O O . ALA A 1 183 ? -5.134 3.134 16.569 1.00 96.31 183 ALA A O 1
ATOM 1419 N N . GLN A 1 184 ? -3.430 3.139 15.102 1.00 95.62 184 GLN A N 1
ATOM 1420 C CA . GLN A 1 184 ? -3.928 4.270 14.316 1.00 95.62 184 GLN A CA 1
ATOM 1421 C C . GLN A 1 184 ? -5.273 3.927 13.662 1.00 95.62 184 GLN A C 1
ATOM 1423 O O . GLN A 1 184 ? -6.250 4.656 13.832 1.00 95.62 184 GLN A O 1
ATOM 1428 N N . MET A 1 185 ? -5.349 2.764 13.006 1.00 96.88 185 MET A N 1
ATOM 1429 C CA . MET A 1 185 ? -6.584 2.277 12.383 1.00 96.88 185 MET A CA 1
ATOM 1430 C C . MET A 1 185 ? -7.718 2.120 13.409 1.00 96.88 185 MET A C 1
ATOM 1432 O O . MET A 1 185 ? -8.858 2.508 13.157 1.00 96.88 185 MET A O 1
ATOM 1436 N N . SER A 1 186 ? -7.407 1.614 14.606 1.00 97.44 186 SER A N 1
ATOM 1437 C CA . SER A 1 186 ? -8.374 1.494 15.699 1.00 97.44 186 SER A CA 1
ATOM 1438 C C . SER A 1 186 ? -8.942 2.836 16.136 1.00 97.44 186 SER A C 1
ATOM 1440 O O . SER A 1 186 ? -10.141 2.917 16.412 1.00 97.44 186 SER A O 1
ATOM 1442 N N . ARG A 1 187 ? -8.116 3.882 16.207 1.00 95.62 187 ARG A N 1
ATOM 1443 C CA . ARG A 1 187 ? -8.555 5.223 16.603 1.00 95.62 187 ARG A CA 1
ATOM 1444 C C . ARG A 1 187 ? -9.481 5.845 15.558 1.00 95.62 187 ARG A C 1
ATOM 1446 O O . ARG A 1 187 ? -10.497 6.438 15.923 1.00 95.62 187 ARG A O 1
ATOM 1453 N N . GLU A 1 188 ? -9.158 5.677 14.279 1.00 95.88 188 GLU A N 1
ATOM 1454 C CA . GLU A 1 188 ? -9.969 6.171 13.161 1.00 95.88 188 GLU A CA 1
ATOM 1455 C C . GLU A 1 188 ? -11.336 5.478 13.107 1.00 95.88 188 GLU A C 1
ATOM 1457 O O . GLU A 1 188 ? -12.378 6.142 13.108 1.00 95.88 188 GLU A O 1
ATOM 1462 N N . VAL A 1 189 ? -11.349 4.143 13.159 1.00 96.94 189 VAL A N 1
ATOM 1463 C CA . VAL A 1 189 ? -12.588 3.353 13.155 1.00 96.94 189 VAL A CA 1
ATOM 1464 C C . VAL A 1 189 ? -13.435 3.628 14.393 1.00 96.94 189 VAL A C 1
ATOM 1466 O O . VAL A 1 189 ? -14.658 3.733 14.285 1.00 96.94 189 VAL A O 1
ATOM 1469 N N . ARG A 1 190 ? -12.817 3.804 15.567 1.00 95.88 190 ARG A N 1
ATOM 1470 C CA . ARG A 1 190 ? -13.541 4.201 16.781 1.00 95.88 190 ARG A CA 1
ATOM 1471 C C . ARG A 1 190 ? -14.277 5.522 16.585 1.00 95.88 190 ARG A C 1
ATOM 1473 O O . ARG A 1 190 ? -15.440 5.621 16.968 1.00 95.88 190 ARG A O 1
ATOM 1480 N N . GLY A 1 191 ? -13.620 6.523 15.996 1.00 94.25 191 GLY A N 1
ATOM 1481 C CA . GLY A 1 191 ? -14.232 7.825 15.723 1.00 94.25 191 GLY A CA 1
ATOM 1482 C C . GLY A 1 191 ? -15.487 7.696 14.857 1.00 94.25 191 GLY A C 1
ATOM 1483 O O . GLY A 1 191 ? -16.544 8.212 15.223 1.00 94.25 191 GLY A O 1
ATOM 1484 N N . LYS A 1 192 ? -15.398 6.923 13.766 1.00 94.56 192 LYS A N 1
ATOM 1485 C CA . LYS A 1 192 ? -16.549 6.609 12.903 1.00 94.56 192 LYS A CA 1
ATOM 1486 C C . LYS A 1 192 ? -17.641 5.841 13.649 1.00 94.56 192 LYS A C 1
ATOM 1488 O O . LYS A 1 192 ? -18.816 6.179 13.551 1.00 94.56 192 LYS A O 1
ATOM 1493 N N . THR A 1 193 ? -17.256 4.845 14.441 1.00 95.00 193 THR A N 1
ATOM 1494 C CA . THR A 1 193 ? -18.194 4.003 15.194 1.00 95.00 193 THR A CA 1
ATOM 1495 C C . THR A 1 193 ? -18.991 4.815 16.213 1.00 95.00 193 THR A C 1
ATOM 1497 O O . THR A 1 193 ? -20.206 4.657 16.298 1.00 95.00 193 THR A O 1
ATOM 1500 N N . LEU A 1 194 ? -18.344 5.732 16.942 1.00 93.00 194 LEU A N 1
ATOM 1501 C CA . LEU A 1 194 ? -19.020 6.629 17.887 1.00 93.00 194 LEU A CA 1
ATOM 1502 C C . LEU A 1 194 ? -20.051 7.530 17.198 1.00 93.00 194 LEU A C 1
ATOM 1504 O O . LEU A 1 194 ? -21.092 7.825 17.789 1.00 93.00 194 LEU A O 1
ATOM 1508 N N . ALA A 1 195 ? -19.767 7.970 15.969 1.00 92.06 195 ALA A N 1
ATOM 1509 C CA . ALA A 1 195 ? -20.706 8.749 15.171 1.00 92.06 195 ALA A CA 1
ATOM 1510 C C . ALA A 1 195 ? -21.898 7.886 14.724 1.00 92.06 195 ALA A C 1
ATOM 1512 O O . ALA A 1 195 ? -23.045 8.262 14.964 1.00 92.06 195 ALA A O 1
ATOM 1513 N N . LEU A 1 196 ? -21.636 6.699 14.165 1.00 92.50 196 LEU A N 1
ATOM 1514 C CA . LEU A 1 196 ? -22.663 5.770 13.677 1.00 92.50 196 LEU A CA 1
ATOM 1515 C C . LEU A 1 196 ? -23.591 5.270 14.793 1.00 92.50 196 LEU A C 1
ATOM 1517 O O . LEU A 1 196 ? -24.807 5.236 14.617 1.00 92.50 196 LEU A O 1
ATOM 1521 N N . ALA A 1 197 ? -23.046 4.951 15.969 1.00 88.12 197 ALA A N 1
ATOM 1522 C CA . ALA A 1 197 ? -23.821 4.471 17.116 1.00 88.12 197 ALA A CA 1
ATOM 1523 C C . ALA A 1 197 ? -24.835 5.506 17.646 1.00 88.12 197 ALA A C 1
ATOM 1525 O O . ALA A 1 197 ? -25.769 5.157 18.370 1.00 88.12 197 ALA A O 1
ATOM 1526 N N . ARG A 1 198 ? -24.673 6.791 17.300 1.00 87.94 198 ARG A N 1
ATOM 1527 C CA . ARG A 1 198 ? -25.576 7.873 17.721 1.00 87.94 198 ARG A CA 1
ATOM 1528 C C . ARG A 1 198 ? -26.675 8.191 16.708 1.00 87.94 198 ARG A C 1
ATOM 1530 O O . ARG A 1 198 ? -27.539 8.998 17.044 1.00 87.94 198 ARG A O 1
ATOM 1537 N N . ILE A 1 199 ? -26.670 7.574 15.526 1.00 92.56 199 ILE A N 1
ATOM 1538 C CA . ILE A 1 199 ? -27.660 7.856 14.481 1.00 92.56 199 ILE A CA 1
ATOM 1539 C C . ILE A 1 199 ? -29.040 7.301 14.869 1.00 92.56 199 ILE A C 1
ATOM 1541 O O . ILE A 1 199 ? -29.156 6.248 15.498 1.00 92.56 199 ILE A O 1
ATOM 1545 N N . GLU A 1 200 ? -30.099 8.014 14.480 1.00 90.94 200 GLU A N 1
ATOM 1546 C CA . GLU A 1 200 ? -31.491 7.711 14.831 1.00 90.94 200 GLU A CA 1
ATOM 1547 C C . GLU A 1 200 ? -31.925 6.293 14.448 1.00 90.94 200 GLU A C 1
ATOM 1549 O O . GLU A 1 200 ? -32.519 5.610 15.277 1.00 90.94 200 GLU A O 1
ATOM 1554 N N . TYR A 1 201 ? -31.576 5.800 13.253 1.00 87.69 201 TYR A N 1
ATOM 1555 C CA . TYR A 1 201 ? -31.959 4.442 12.842 1.00 87.69 201 TYR A CA 1
ATOM 1556 C C . TYR A 1 201 ? -31.272 3.354 13.684 1.00 87.69 201 TYR A C 1
ATOM 1558 O O . TYR A 1 201 ? -31.878 2.320 13.962 1.00 87.69 201 TYR A O 1
ATOM 1566 N N . VAL A 1 202 ? -30.039 3.590 14.153 1.00 89.38 202 VAL A N 1
ATOM 1567 C CA . VAL A 1 202 ? -29.335 2.669 15.062 1.00 89.38 202 VAL A CA 1
ATOM 1568 C C . VAL A 1 202 ? -29.998 2.680 16.438 1.00 89.38 202 VAL A C 1
ATOM 1570 O O . VAL A 1 202 ? -30.236 1.624 17.024 1.00 89.38 202 VAL A O 1
ATOM 1573 N N . ARG A 1 203 ? -30.371 3.865 16.938 1.00 88.75 203 ARG A N 1
ATOM 1574 C CA . ARG A 1 203 ? -31.107 4.011 18.205 1.00 88.75 203 ARG A CA 1
ATOM 1575 C C . ARG A 1 203 ? -32.496 3.386 18.158 1.00 88.75 203 ARG A C 1
ATOM 1577 O O . ARG A 1 203 ? -32.886 2.725 19.116 1.00 88.75 203 ARG A O 1
ATOM 1584 N N . ALA A 1 204 ? -33.212 3.540 17.048 1.00 89.88 204 ALA A N 1
ATOM 1585 C CA . ALA A 1 204 ? -34.498 2.890 16.832 1.00 89.88 204 ALA A CA 1
ATOM 1586 C C . ALA A 1 204 ? -34.350 1.360 16.821 1.00 89.88 204 ALA A C 1
ATOM 1588 O O . ALA A 1 204 ? -35.104 0.671 17.503 1.00 89.88 204 ALA A O 1
ATOM 1589 N N . ALA A 1 205 ? -33.335 0.822 16.132 1.00 90.00 205 ALA A N 1
ATOM 1590 C CA . ALA A 1 205 ? -33.055 -0.615 16.131 1.00 90.00 205 ALA A CA 1
ATOM 1591 C C . ALA A 1 205 ? -32.756 -1.156 17.544 1.00 90.00 205 ALA A C 1
ATOM 1593 O O . ALA A 1 205 ? -33.261 -2.219 17.907 1.00 90.00 205 ALA A O 1
ATOM 1594 N N . MET A 1 206 ? -31.996 -0.411 18.359 1.00 89.75 206 MET A N 1
ATOM 1595 C CA . MET A 1 206 ? -31.771 -0.737 19.775 1.00 89.75 206 MET A CA 1
ATOM 1596 C C . MET A 1 206 ? -33.075 -0.733 20.583 1.00 89.75 206 MET A C 1
ATOM 1598 O O . MET A 1 206 ? -33.323 -1.671 21.336 1.00 89.75 206 MET A O 1
ATOM 1602 N N . ALA A 1 207 ? -33.935 0.275 20.400 1.00 90.69 207 ALA A N 1
ATOM 1603 C CA . ALA A 1 207 ? -35.209 0.390 21.117 1.00 90.69 207 ALA A CA 1
ATOM 1604 C C . ALA A 1 207 ? -36.195 -0.750 20.793 1.00 90.69 207 ALA A C 1
ATOM 1606 O O . ALA A 1 207 ? -36.988 -1.138 21.645 1.00 90.69 207 ALA A O 1
ATOM 1607 N N . VAL A 1 208 ? -36.114 -1.316 19.585 1.00 93.38 208 VAL A N 1
ATOM 1608 C CA . VAL A 1 208 ? -36.912 -2.478 19.145 1.00 93.38 208 VAL A CA 1
ATOM 1609 C C . VAL A 1 208 ? -36.283 -3.817 19.591 1.00 93.38 208 VAL A C 1
ATOM 1611 O O . VAL A 1 208 ? -36.832 -4.886 19.332 1.00 93.38 208 VAL A O 1
ATOM 1614 N N . GLY A 1 209 ? -35.149 -3.790 20.303 1.00 92.31 209 GLY A N 1
ATOM 1615 C CA . GLY A 1 209 ? -34.518 -4.976 20.890 1.00 92.31 209 GLY A CA 1
ATOM 1616 C C . GLY A 1 209 ? -33.533 -5.705 19.970 1.00 92.31 209 GLY A C 1
ATOM 1617 O O . GLY A 1 209 ? -33.307 -6.905 20.137 1.00 92.31 209 GLY A O 1
ATOM 1618 N N . ALA A 1 210 ? -32.939 -5.024 18.981 1.00 92.94 210 ALA A N 1
ATOM 1619 C CA . ALA A 1 210 ? -31.851 -5.610 18.199 1.00 92.94 210 ALA A CA 1
ATOM 1620 C C . ALA A 1 210 ? -30.639 -5.928 19.093 1.00 92.94 210 ALA A C 1
ATOM 1622 O O . ALA A 1 210 ? -30.226 -5.114 19.913 1.00 92.94 210 ALA A O 1
ATOM 1623 N N . THR A 1 211 ? -30.042 -7.109 18.912 1.00 93.56 211 THR A N 1
ATOM 1624 C CA . THR A 1 211 ? -28.849 -7.515 19.668 1.00 93.56 211 THR A CA 1
ATOM 1625 C C . THR A 1 211 ? -27.611 -6.729 19.237 1.00 93.56 211 THR A C 1
ATOM 1627 O O . THR A 1 211 ? -27.472 -6.374 18.065 1.00 93.56 211 THR A O 1
ATOM 1630 N N . ASP A 1 212 ? -26.652 -6.548 20.150 1.00 91.75 212 ASP A N 1
ATOM 1631 C CA . ASP A 1 212 ? -25.394 -5.831 19.882 1.00 91.75 212 ASP A CA 1
ATOM 1632 C C . ASP A 1 212 ? -24.661 -6.362 18.650 1.00 91.75 212 ASP A C 1
ATOM 1634 O O . ASP A 1 212 ? -24.252 -5.609 17.769 1.00 91.75 212 ASP A O 1
ATOM 1638 N N . ARG A 1 213 ? -24.566 -7.691 18.526 1.00 92.81 213 ARG A N 1
ATOM 1639 C CA . ARG A 1 213 ? -23.955 -8.340 17.360 1.00 92.81 213 ARG A CA 1
ATOM 1640 C C . ARG A 1 213 ? -24.664 -7.960 16.058 1.00 92.81 213 ARG A C 1
ATOM 1642 O O . ARG A 1 213 ? -23.999 -7.760 15.043 1.00 92.81 213 ARG A O 1
ATOM 1649 N N . ARG A 1 214 ? -25.999 -7.882 16.068 1.00 91.94 214 ARG A N 1
ATOM 1650 C CA . ARG A 1 214 ? -26.795 -7.498 14.896 1.00 91.94 214 ARG A CA 1
ATOM 1651 C C . ARG A 1 214 ? -26.559 -6.034 14.534 1.00 91.94 214 ARG A C 1
ATOM 1653 O O . ARG A 1 214 ? -26.402 -5.721 13.358 1.00 91.94 214 ARG A O 1
ATOM 1660 N N . ILE A 1 215 ? -26.490 -5.154 15.528 1.00 92.25 215 ILE A N 1
ATOM 1661 C CA . ILE A 1 215 ? -26.216 -3.730 15.319 1.00 92.25 215 ILE A CA 1
ATOM 1662 C C . ILE A 1 215 ? -24.815 -3.544 14.734 1.00 92.25 215 ILE A C 1
ATOM 1664 O O . ILE A 1 215 ? -24.674 -2.923 13.683 1.00 92.25 215 ILE A O 1
ATOM 1668 N N . ILE A 1 216 ? -23.801 -4.168 15.335 1.00 92.12 216 ILE A N 1
ATOM 1669 C CA . ILE A 1 216 ? -22.417 -4.081 14.864 1.00 92.12 216 ILE A CA 1
ATOM 1670 C C . ILE A 1 216 ? -22.298 -4.599 13.427 1.00 92.12 216 ILE A C 1
ATOM 1672 O O . ILE A 1 216 ? -21.807 -3.879 12.566 1.00 92.12 216 ILE A O 1
ATOM 1676 N N . MET A 1 217 ? -22.780 -5.810 13.134 1.00 92.81 217 MET A N 1
ATOM 1677 C CA . MET A 1 217 ? -22.554 -6.439 11.825 1.00 92.81 217 MET A CA 1
ATOM 1678 C C . MET A 1 217 ? -23.432 -5.886 10.697 1.00 92.81 217 MET A C 1
ATOM 1680 O O . MET A 1 217 ? -23.015 -5.935 9.545 1.00 92.81 217 MET A O 1
ATOM 1684 N N . GLN A 1 218 ? -24.639 -5.387 10.990 1.00 90.62 218 GLN A N 1
ATOM 1685 C CA . GLN A 1 218 ? -25.561 -4.899 9.952 1.00 90.62 218 GLN A CA 1
ATOM 1686 C C . GLN A 1 218 ? -25.588 -3.375 9.820 1.00 90.62 218 GLN A C 1
ATOM 1688 O O . GLN A 1 218 ? -25.881 -2.880 8.738 1.00 90.62 218 GLN A O 1
ATOM 1693 N N . HIS A 1 219 ? -25.302 -2.630 10.892 1.00 89.00 219 HIS A N 1
ATOM 1694 C CA . HIS A 1 219 ? -25.474 -1.173 10.905 1.00 89.00 219 HIS A CA 1
ATOM 1695 C C . HIS A 1 219 ? -24.166 -0.405 11.091 1.00 89.00 219 HIS A C 1
ATOM 1697 O O . HIS A 1 219 ? -24.085 0.733 10.637 1.00 89.00 219 HIS A O 1
ATOM 1703 N N . ILE A 1 220 ? -23.151 -0.986 11.736 1.00 90.81 220 ILE A N 1
ATOM 1704 C CA . ILE A 1 220 ? -21.876 -0.297 11.980 1.00 90.81 220 ILE A CA 1
ATOM 1705 C C . ILE A 1 220 ? -20.834 -0.743 10.962 1.00 90.81 220 ILE A C 1
ATOM 1707 O O . ILE A 1 220 ? -20.408 0.069 10.153 1.00 90.81 220 ILE A O 1
ATOM 1711 N N . PHE A 1 221 ? -20.472 -2.026 10.953 1.00 91.38 221 PHE A N 1
ATOM 1712 C CA . PHE A 1 221 ? -19.406 -2.574 10.113 1.00 91.38 221 PHE A CA 1
ATOM 1713 C C . PHE A 1 221 ? -19.550 -2.236 8.617 1.00 91.38 221 PHE A C 1
ATOM 1715 O O . PHE A 1 221 ? -18.557 -1.811 8.038 1.00 91.38 221 PHE A O 1
ATOM 1722 N N . PRO A 1 222 ? -20.739 -2.322 7.983 1.00 91.12 222 PRO A N 1
ATOM 1723 C CA . PRO A 1 222 ? -20.885 -1.965 6.568 1.00 91.12 222 PRO A CA 1
ATOM 1724 C C . PRO A 1 222 ? -20.766 -0.461 6.272 1.00 91.12 222 PRO A C 1
ATOM 1726 O O . PRO A 1 222 ? -20.636 -0.087 5.113 1.00 91.12 222 PRO A O 1
ATOM 1729 N N . ASN A 1 223 ? -20.864 0.394 7.296 1.00 89.62 223 ASN A N 1
ATOM 1730 C CA . ASN A 1 223 ? -20.867 1.855 7.165 1.00 89.62 223 ASN A CA 1
ATOM 1731 C C . ASN A 1 223 ? -19.553 2.514 7.630 1.00 89.62 223 ASN A C 1
ATOM 1733 O O . ASN A 1 223 ? -19.428 3.739 7.560 1.00 89.62 223 ASN A O 1
ATOM 1737 N N . VAL A 1 224 ? -18.598 1.732 8.142 1.00 84.88 224 VAL A N 1
ATOM 1738 C CA . VAL A 1 224 ? -17.262 2.186 8.575 1.00 84.88 224 VAL A CA 1
ATOM 1739 C C . VAL A 1 224 ? -16.282 2.119 7.413 1.00 84.88 224 VAL A C 1
ATOM 1741 O O . VAL A 1 224 ? -15.509 3.105 7.268 1.00 84.88 224 VAL A O 1
#